Protein AF-A0A843HQK8-F1 (afdb_monomer)

Mean predicted aligned error: 9.06 Å

Secondary structure (DSSP, 8-state):
-PPPP-TT--HHHHHHHHHHHHHHHHHHHHHHHTTT-T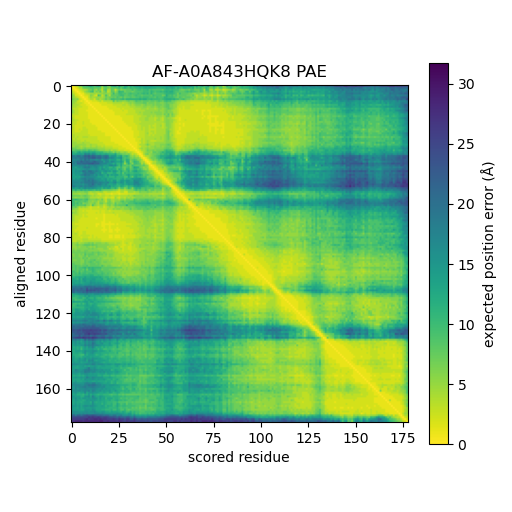TTTHHHHHHHHGGGSS-SS-----SPPPHHHHHHHHHHHHHHHHSGGGSHHHHHHHHHHHHHHHHHHHT-SS--HHHHHHHHHHHHHHSSS--TT-HHHHHHHHHHHHTT--HHHHHHHHTT--SHHHHHHHHHHHHHT-

pLDDT: mean 77.56, std 11.72, range [50.09, 92.94]

Radius of gyration: 19.71 Å; Cα contacts (8 Å, |Δi|>4): 192; chains: 1; bounding box: 44×28×54 Å

Solvent-accessible surface area (backbone atoms only — not comparable to full-atom values): 9950 Å² total; per-residue (Å²): 136,88,83,78,89,61,91,83,52,51,58,68,54,39,37,53,50,36,28,53,46,23,49,56,48,42,50,34,41,52,53,22,40,75,66,76,36,46,73,62,40,31,48,69,45,39,69,53,25,54,77,76,40,96,49,94,64,62,77,63,59,88,69,73,61,59,62,69,57,38,51,51,53,36,54,50,46,49,53,35,70,69,36,47,51,44,36,66,70,39,35,50,51,51,42,48,54,54,50,50,54,49,32,70,75,64,66,55,84,85,67,50,72,66,57,51,49,50,26,53,47,38,22,44,69,40,27,80,68,66,37,87,72,31,71,62,59,51,52,49,51,55,48,31,48,74,68,68,46,58,64,68,64,48,42,62,58,40,35,76,25,56,29,68,68,51,48,53,48,50,47,56,54,63,56,72,77,112

Sequence (178 aa):
MEFKNYSRMSQRELANYRRRLAKTANERLRALERNDMKRFAYEKAQSFLYMTGERTRFTERKGMLDVNAERREIANLEKFLKSKSSTKTGLRKVYKGAYENIKEKYNLENISFEDYLKHIADFDLQSKNNSIGSPIALKMIDRAIGEGIEINDFLTNLSGVKSVKEGYNLIDEMKGNR

Foldseek 3Di:
DDDDDCPPPDQLRLLVLLLVLQVVLQVLLVQCVVVVNNQLSCLLVVVVVVVVPPDSGDDNDSDTDPPVVSVVSSVSSVVSVPQLSSHPNSLLVLLVVLVVVCCVVPVPPPDDSVLSCQLVSLLCRQAVPSARSDPLVVVLLVVLVVLVHDNSVLSVVSSPARHSVSSVVVSVVSSVVD

Nearest PDB structures (foldseek):
  4rgq-assembly1_A  TM=2.324E-01  e=2.140E+00  Methanocaldococcus jannaschii DSM 2661
  4rfl-assembly2_D  TM=2.192E-01  e=2.038E+00  Methanocaldococcus jannaschii DSM 2661

Structure (mmCIF, N/CA/C/O backbone):
data_AF-A0A843HQK8-F1
#
_entry.id   AF-A0A843HQK8-F1
#
loop_
_atom_site.group_PDB
_atom_site.id
_atom_site.type_symbol
_atom_site.label_atom_id
_atom_site.label_alt_id
_atom_site.label_comp_id
_atom_site.label_asym_id
_atom_site.label_entity_id
_atom_site.label_seq_id
_atom_site.pdbx_PDB_ins_code
_atom_site.Cartn_x
_atom_site.Cartn_y
_atom_site.Cartn_z
_atom_site.occupancy
_atom_site.B_iso_or_equiv
_atom_site.auth_seq_id
_atom_site.auth_comp_id
_atom_site.auth_asym_id
_atom_site.auth_atom_id
_atom_site.pdbx_PDB_model_num
ATOM 1 N N . MET A 1 1 ? 12.398 11.378 -5.922 1.00 64.81 1 MET A N 1
ATOM 2 C CA . MET A 1 1 ? 12.648 10.604 -7.159 1.00 64.81 1 MET A CA 1
ATOM 3 C C . MET A 1 1 ? 11.897 11.302 -8.268 1.00 64.81 1 MET A C 1
ATOM 5 O O . MET A 1 1 ? 10.682 11.406 -8.166 1.00 64.81 1 MET A O 1
ATOM 9 N N . GLU A 1 2 ? 12.612 11.811 -9.263 1.00 77.06 2 GLU A N 1
ATOM 10 C CA . GLU A 1 2 ? 12.007 12.451 -10.432 1.00 77.06 2 GLU A CA 1
ATOM 11 C C . GLU A 1 2 ? 11.730 11.413 -11.521 1.00 77.06 2 GLU A C 1
ATOM 13 O O . GLU A 1 2 ? 12.547 10.522 -11.781 1.00 77.06 2 GLU A O 1
ATOM 18 N N . PHE A 1 3 ? 10.553 11.511 -12.135 1.00 83.69 3 PHE A N 1
ATOM 19 C CA . PHE A 1 3 ? 10.130 10.632 -13.220 1.00 83.69 3 PHE A CA 1
ATOM 20 C C . PHE A 1 3 ? 10.438 11.287 -14.562 1.00 83.69 3 PHE A C 1
ATOM 22 O O . PHE A 1 3 ? 10.237 12.487 -14.734 1.00 83.69 3 PHE A O 1
ATOM 29 N N . LYS A 1 4 ? 10.963 10.503 -15.505 1.00 83.00 4 LYS A N 1
ATOM 30 C CA . LYS A 1 4 ? 11.368 11.015 -16.817 1.00 83.00 4 LYS A CA 1
ATOM 31 C C . LYS A 1 4 ? 10.176 11.002 -17.766 1.00 83.00 4 LYS A C 1
ATOM 33 O O . LYS A 1 4 ? 9.409 10.048 -17.765 1.00 83.00 4 LYS A O 1
ATOM 38 N N . ASN A 1 5 ? 10.075 11.993 -18.649 1.00 84.88 5 ASN A N 1
ATOM 39 C CA . ASN A 1 5 ? 9.192 11.879 -19.808 1.00 84.88 5 ASN A CA 1
ATOM 40 C C . ASN A 1 5 ? 9.765 10.820 -20.768 1.00 84.88 5 ASN A C 1
ATOM 42 O O . ASN A 1 5 ? 10.868 10.982 -21.287 1.00 84.88 5 ASN A O 1
ATOM 46 N N . TYR A 1 6 ? 9.027 9.731 -20.984 1.00 87.19 6 TYR A N 1
ATOM 47 C CA . TYR A 1 6 ? 9.454 8.584 -21.794 1.00 87.19 6 TYR A CA 1
ATOM 48 C C . TYR A 1 6 ? 8.722 8.475 -23.144 1.00 87.19 6 TYR A C 1
ATOM 50 O O . TYR A 1 6 ? 8.873 7.485 -23.858 1.00 87.19 6 TYR A O 1
ATOM 58 N N . SER A 1 7 ? 7.952 9.497 -23.533 1.00 82.94 7 SER A N 1
ATOM 59 C CA . SER A 1 7 ? 7.213 9.521 -24.809 1.00 82.94 7 SER A CA 1
ATOM 60 C C . SER A 1 7 ? 8.117 9.423 -26.044 1.00 82.94 7 SER A C 1
ATOM 62 O O . SER A 1 7 ? 7.705 8.854 -27.053 1.00 82.94 7 SER A O 1
ATOM 64 N N . ARG A 1 8 ? 9.356 9.922 -25.953 1.00 87.75 8 ARG A N 1
ATOM 65 C CA . ARG A 1 8 ? 10.346 9.947 -27.046 1.00 87.75 8 ARG A CA 1
ATOM 66 C C . ARG A 1 8 ? 11.496 8.947 -26.877 1.00 87.75 8 ARG A C 1
ATOM 68 O O . ARG A 1 8 ? 12.433 8.975 -27.662 1.00 87.75 8 ARG A O 1
ATOM 75 N N . MET A 1 9 ? 11.451 8.094 -25.852 1.00 91.00 9 MET A N 1
ATOM 76 C CA . MET A 1 9 ? 12.498 7.095 -25.625 1.00 91.00 9 MET A CA 1
ATOM 77 C C . MET A 1 9 ? 12.422 5.980 -26.669 1.00 91.00 9 MET A C 1
ATOM 79 O O . MET A 1 9 ? 11.336 5.487 -26.986 1.00 91.00 9 MET A O 1
ATOM 83 N N . SER A 1 10 ? 13.583 5.538 -27.144 1.00 91.56 10 SER A N 1
ATOM 84 C CA . SER A 1 10 ? 13.716 4.301 -27.911 1.00 91.56 10 SER A CA 1
ATOM 85 C C . SER A 1 10 ? 13.286 3.089 -27.078 1.00 91.56 10 SER A C 1
ATOM 87 O O . SER A 1 10 ? 13.291 3.110 -25.845 1.00 91.56 10 SER A O 1
ATOM 89 N N . GLN A 1 11 ? 12.964 1.980 -27.742 1.00 89.69 11 GLN A N 1
ATOM 90 C CA . GLN A 1 11 ? 12.578 0.732 -27.073 1.00 89.69 11 GLN A CA 1
ATOM 91 C C . GLN A 1 11 ? 13.649 0.238 -26.083 1.00 89.69 11 GLN A C 1
ATOM 93 O O . GLN A 1 11 ? 13.328 -0.214 -24.983 1.00 89.69 11 GLN A O 1
ATOM 98 N N . ARG A 1 12 ? 14.934 0.398 -26.426 1.00 89.69 12 ARG A N 1
ATOM 99 C CA . ARG A 1 12 ? 16.058 0.052 -25.545 1.00 89.69 12 ARG A CA 1
ATOM 100 C C . ARG A 1 12 ? 16.123 0.954 -24.311 1.00 89.69 12 ARG A C 1
ATOM 102 O O . ARG A 1 12 ? 16.392 0.473 -23.209 1.00 89.69 12 ARG A O 1
ATOM 109 N N . GLU A 1 13 ? 15.878 2.252 -24.474 1.00 91.38 13 GLU A N 1
ATOM 110 C CA . GLU A 1 13 ? 15.817 3.196 -23.353 1.00 91.38 13 GLU A CA 1
ATOM 111 C C . GLU A 1 13 ? 14.622 2.915 -22.441 1.00 91.38 13 GLU A C 1
ATOM 113 O O . GLU A 1 13 ? 14.784 2.927 -21.219 1.00 91.38 13 GLU A O 1
ATOM 118 N N . LEU A 1 14 ? 13.463 2.580 -23.017 1.00 91.44 14 LEU A N 1
ATOM 119 C CA . LEU A 1 14 ? 12.276 2.163 -22.271 1.00 91.44 14 LEU A CA 1
ATOM 120 C C . LEU A 1 14 ? 12.560 0.912 -21.431 1.00 91.44 14 LEU A C 1
ATOM 122 O O . LEU A 1 14 ? 12.351 0.943 -20.219 1.00 91.44 14 LEU A O 1
ATOM 126 N N . ALA A 1 15 ? 13.138 -0.134 -22.026 1.00 90.94 15 ALA A N 1
ATOM 127 C CA . ALA A 1 15 ? 13.473 -1.369 -21.314 1.00 90.94 15 ALA A CA 1
ATOM 128 C C . ALA A 1 15 ? 14.449 -1.131 -20.148 1.00 90.94 15 ALA A C 1
ATOM 130 O O . ALA A 1 15 ? 14.259 -1.644 -19.037 1.00 90.94 15 ALA A O 1
ATOM 131 N N . ASN A 1 16 ? 15.476 -0.302 -20.363 1.00 91.31 16 ASN A N 1
ATOM 132 C CA . ASN A 1 16 ? 16.418 0.086 -19.312 1.00 91.31 16 ASN A CA 1
ATOM 133 C C . ASN A 1 16 ? 15.739 0.902 -18.207 1.00 91.31 16 ASN A C 1
ATOM 135 O O . ASN A 1 16 ? 15.991 0.671 -17.018 1.00 91.31 16 ASN A O 1
ATOM 139 N N . TYR A 1 17 ? 14.868 1.844 -18.579 1.00 92.94 17 TYR A N 1
ATOM 140 C CA . TYR A 1 17 ? 14.161 2.680 -17.619 1.00 92.94 17 TYR A CA 1
ATOM 141 C C . TYR A 1 17 ? 13.187 1.861 -16.771 1.00 92.94 17 TYR A C 1
ATOM 143 O O . TYR A 1 17 ? 13.241 1.936 -15.540 1.00 92.94 17 TYR A O 1
ATOM 151 N N . ARG A 1 18 ? 12.385 1.004 -17.409 1.00 92.00 18 ARG A N 1
ATOM 152 C CA . ARG A 1 18 ? 11.487 0.050 -16.756 1.00 92.00 18 ARG A CA 1
ATOM 153 C C . ARG A 1 18 ? 12.233 -0.821 -15.754 1.00 92.00 18 ARG A C 1
ATOM 155 O O . ARG A 1 18 ? 11.825 -0.912 -14.599 1.00 92.00 18 ARG A O 1
ATOM 162 N N . ARG A 1 19 ? 13.365 -1.414 -16.153 1.00 91.44 19 ARG A N 1
ATOM 163 C CA . ARG A 1 19 ? 14.182 -2.261 -15.268 1.00 91.44 19 ARG A CA 1
ATOM 164 C C . ARG A 1 19 ? 14.680 -1.501 -14.041 1.00 91.44 19 ARG A C 1
ATOM 166 O O . ARG A 1 19 ? 14.669 -2.048 -12.940 1.00 91.44 19 ARG A O 1
ATOM 173 N N . ARG A 1 20 ? 15.108 -0.247 -14.210 1.00 92.81 20 ARG A N 1
ATOM 174 C CA . ARG A 1 20 ? 15.528 0.606 -13.089 1.00 92.81 20 ARG A CA 1
ATOM 175 C C . ARG A 1 20 ? 14.375 0.870 -12.121 1.00 92.81 20 ARG A C 1
ATOM 177 O O . ARG A 1 20 ? 14.565 0.732 -10.918 1.00 92.81 20 ARG A O 1
ATOM 184 N N . LEU A 1 21 ? 13.192 1.208 -12.632 1.00 92.19 21 LEU A N 1
ATOM 185 C CA . LEU A 1 21 ? 12.008 1.419 -11.796 1.00 92.19 21 LEU A CA 1
ATOM 186 C C . LEU A 1 21 ? 11.583 0.131 -11.075 1.00 92.19 21 LEU A C 1
ATOM 188 O O . LEU A 1 21 ? 11.276 0.182 -9.887 1.00 92.19 21 LEU A O 1
ATOM 192 N N . ALA A 1 22 ? 11.626 -1.019 -11.755 1.00 90.69 22 ALA A N 1
ATOM 193 C CA . ALA A 1 22 ? 11.311 -2.321 -11.167 1.00 90.69 22 ALA A CA 1
ATOM 194 C C . ALA A 1 22 ? 12.230 -2.659 -9.984 1.00 90.69 22 ALA A C 1
ATOM 196 O O . ALA A 1 22 ? 11.738 -3.085 -8.941 1.00 90.69 22 ALA A O 1
ATOM 197 N N . LYS A 1 23 ? 13.537 -2.386 -10.100 1.00 92.62 23 LYS A N 1
ATOM 198 C CA . LYS A 1 23 ? 14.494 -2.543 -8.992 1.00 92.62 23 LYS A CA 1
ATOM 199 C C . LYS A 1 23 ? 14.113 -1.700 -7.780 1.00 92.62 23 LYS A C 1
ATOM 201 O O . LYS A 1 23 ? 13.952 -2.240 -6.690 1.00 92.62 23 LYS A O 1
ATOM 206 N N . THR A 1 24 ? 13.896 -0.399 -7.971 1.00 90.75 24 THR A N 1
ATOM 207 C CA . THR A 1 24 ? 13.505 0.491 -6.866 1.00 90.75 24 THR A CA 1
ATOM 208 C C . THR A 1 24 ? 12.160 0.087 -6.257 1.00 90.75 24 THR A C 1
ATOM 210 O O . THR A 1 24 ? 11.978 0.148 -5.041 1.00 90.75 24 THR A O 1
ATOM 213 N N . ALA A 1 25 ? 11.207 -0.351 -7.081 1.00 89.31 25 ALA A N 1
ATOM 214 C CA . ALA A 1 25 ? 9.921 -0.841 -6.602 1.00 89.31 25 ALA A CA 1
ATOM 215 C C . ALA A 1 25 ? 10.095 -2.097 -5.732 1.00 89.31 25 ALA A C 1
ATOM 217 O O . ALA A 1 25 ? 9.546 -2.163 -4.633 1.00 89.31 25 ALA A O 1
ATOM 218 N N . ASN A 1 26 ? 10.926 -3.047 -6.166 1.00 88.31 26 ASN A N 1
ATOM 219 C CA . ASN A 1 26 ? 11.247 -4.251 -5.402 1.00 88.31 26 ASN A CA 1
ATOM 220 C C . ASN A 1 26 ? 12.021 -3.946 -4.109 1.00 88.31 26 ASN A C 1
ATOM 222 O O . ASN A 1 26 ? 11.775 -4.592 -3.093 1.00 88.31 26 ASN A O 1
ATOM 226 N N . GLU A 1 27 ? 12.914 -2.955 -4.098 1.00 89.44 27 GLU A N 1
ATOM 227 C CA . GLU A 1 27 ? 13.590 -2.489 -2.878 1.00 89.44 27 GLU A CA 1
ATOM 228 C C . GLU A 1 27 ? 12.600 -1.925 -1.856 1.00 89.44 27 GLU A C 1
ATOM 230 O O . GLU A 1 27 ? 12.682 -2.252 -0.670 1.00 89.44 27 GLU A O 1
ATOM 235 N N . ARG A 1 28 ? 11.628 -1.126 -2.311 1.00 86.44 28 ARG A N 1
ATOM 236 C CA . ARG A 1 28 ? 10.552 -0.605 -1.458 1.00 86.44 28 ARG A CA 1
ATOM 237 C C . ARG A 1 28 ? 9.660 -1.710 -0.913 1.00 86.44 28 ARG A C 1
ATOM 239 O O . ARG A 1 28 ? 9.379 -1.703 0.283 1.00 86.44 28 ARG A O 1
ATOM 246 N N . LEU A 1 29 ? 9.288 -2.681 -1.750 1.00 82.88 29 LEU A N 1
ATOM 247 C CA . LEU A 1 29 ? 8.585 -3.881 -1.296 1.00 82.88 29 LEU A CA 1
ATOM 248 C C . LEU A 1 29 ? 9.398 -4.584 -0.202 1.00 82.88 29 LEU A C 1
ATOM 250 O O . LEU A 1 29 ? 8.894 -4.738 0.902 1.00 82.88 29 LEU A O 1
ATOM 254 N N . ARG A 1 30 ? 10.685 -4.884 -0.427 1.00 84.88 30 ARG A N 1
ATOM 255 C CA . ARG A 1 30 ? 11.559 -5.507 0.590 1.00 84.88 30 ARG A CA 1
ATOM 256 C C . ARG A 1 30 ? 11.665 -4.698 1.883 1.00 84.88 30 ARG A C 1
ATOM 258 O O . ARG A 1 30 ? 11.781 -5.270 2.962 1.00 84.88 30 ARG A O 1
ATOM 265 N N . ALA A 1 31 ? 11.697 -3.370 1.801 1.00 83.31 31 ALA A N 1
ATOM 266 C CA . ALA A 1 31 ? 11.733 -2.518 2.987 1.00 83.31 31 ALA A CA 1
ATOM 267 C C . ALA A 1 31 ? 10.436 -2.640 3.797 1.00 83.31 31 ALA A C 1
ATOM 269 O O . ALA A 1 31 ? 10.495 -2.796 5.013 1.00 83.31 31 ALA A O 1
ATOM 270 N N . LEU A 1 32 ? 9.283 -2.624 3.132 1.00 78.00 32 LEU A N 1
ATOM 271 C CA . LEU A 1 32 ? 7.987 -2.819 3.780 1.00 78.00 32 LEU A CA 1
ATOM 272 C C . LEU A 1 32 ? 7.863 -4.229 4.366 1.00 78.00 32 LEU A C 1
ATOM 274 O O . LEU A 1 32 ? 7.409 -4.393 5.493 1.00 78.00 32 LEU A O 1
ATOM 278 N N . GLU A 1 33 ? 8.358 -5.235 3.650 1.00 75.25 33 GLU A N 1
ATOM 279 C CA . GLU A 1 33 ? 8.336 -6.619 4.110 1.00 75.25 33 GLU A CA 1
ATOM 280 C C . GLU A 1 33 ? 9.169 -6.867 5.367 1.00 75.25 33 GLU A C 1
ATOM 282 O O . GLU A 1 33 ? 8.783 -7.686 6.192 1.00 75.25 33 GLU A O 1
ATOM 287 N N . ARG A 1 34 ? 10.299 -6.168 5.517 1.00 79.25 34 ARG A N 1
ATOM 288 C CA . ARG A 1 34 ? 11.148 -6.233 6.719 1.00 79.25 34 ARG A CA 1
ATOM 289 C C . ARG A 1 34 ? 10.536 -5.559 7.945 1.00 79.25 34 ARG A C 1
ATOM 291 O O . ARG A 1 34 ? 11.072 -5.705 9.031 1.00 79.25 34 ARG A O 1
ATOM 298 N N . ASN A 1 35 ? 9.473 -4.781 7.767 1.00 69.12 35 ASN A N 1
ATOM 299 C CA . ASN A 1 35 ? 8.788 -4.078 8.850 1.00 69.12 35 ASN A CA 1
ATOM 300 C C . ASN A 1 35 ? 7.425 -4.717 9.156 1.00 69.12 35 ASN A C 1
ATOM 302 O O . ASN A 1 35 ? 6.528 -4.012 9.600 1.00 69.12 35 ASN A O 1
ATOM 306 N N . ASP A 1 36 ? 7.240 -5.993 8.796 1.00 66.44 36 ASP A N 1
ATOM 307 C CA . ASP A 1 36 ? 5.973 -6.737 8.874 1.00 66.44 36 ASP A CA 1
ATOM 308 C C . ASP A 1 36 ? 4.781 -6.065 8.174 1.00 66.44 36 ASP A C 1
ATOM 310 O O . ASP A 1 36 ? 3.646 -6.519 8.232 1.00 66.44 36 ASP A O 1
ATOM 314 N N . MET A 1 37 ? 5.054 -5.061 7.338 1.00 63.91 37 MET A N 1
ATOM 315 C CA . MET A 1 37 ? 4.075 -4.409 6.470 1.00 63.91 37 MET A CA 1
ATOM 316 C C . MET A 1 37 ? 3.941 -5.147 5.131 1.00 63.91 37 MET A C 1
ATOM 318 O O . MET A 1 37 ? 3.524 -4.551 4.132 1.00 63.91 37 MET A O 1
ATOM 322 N N . LYS A 1 38 ? 4.318 -6.441 5.101 1.00 54.41 38 LYS A N 1
ATOM 323 C CA . LYS A 1 38 ? 4.423 -7.285 3.899 1.00 54.41 38 LYS A CA 1
ATOM 324 C C . LYS A 1 38 ? 3.202 -7.118 3.016 1.00 54.41 38 LYS A C 1
ATOM 326 O O . LYS A 1 38 ? 3.344 -6.784 1.855 1.00 54.41 38 LYS A O 1
ATOM 331 N N . ARG A 1 39 ? 2.011 -7.294 3.571 1.00 51.78 39 ARG A N 1
ATOM 332 C CA . ARG A 1 39 ? 0.752 -7.357 2.821 1.00 51.78 39 ARG A CA 1
ATOM 333 C C . ARG A 1 39 ? 0.151 -5.980 2.458 1.00 51.78 39 ARG A C 1
ATOM 335 O O . ARG A 1 39 ? -0.601 -5.920 1.495 1.00 51.78 39 ARG A O 1
ATOM 342 N N . PHE A 1 40 ? 0.565 -4.871 3.091 1.00 53.94 40 PHE A N 1
ATOM 343 C CA . PHE A 1 40 ? 0.174 -3.496 2.693 1.00 53.94 40 PHE A CA 1
ATOM 344 C C . PHE A 1 40 ? 0.994 -2.940 1.538 1.00 53.94 40 PHE A C 1
ATOM 346 O O . PHE A 1 40 ? 0.494 -2.183 0.709 1.00 53.94 40 PHE A O 1
ATOM 353 N N . ALA A 1 41 ? 2.264 -3.342 1.462 1.00 52.47 41 ALA A N 1
ATOM 354 C CA . ALA A 1 41 ? 3.146 -3.029 0.340 1.00 52.47 41 ALA A CA 1
ATOM 355 C C . ALA A 1 41 ? 2.527 -3.429 -0.999 1.00 52.47 41 ALA A C 1
ATOM 357 O O . ALA A 1 41 ? 2.811 -2.849 -2.050 1.00 52.47 41 ALA A O 1
ATOM 358 N N . TYR A 1 42 ? 1.664 -4.434 -0.921 1.00 53.38 42 TYR A N 1
ATOM 359 C CA . TYR A 1 42 ? 1.087 -5.070 -2.055 1.00 53.38 42 TYR A CA 1
ATOM 360 C C . TYR A 1 42 ? -0.205 -4.460 -2.546 1.00 53.38 42 TYR A C 1
ATOM 362 O O . TYR A 1 42 ? -0.424 -4.670 -3.702 1.00 53.38 42 TYR A O 1
ATOM 370 N N . GLU A 1 43 ? -1.030 -3.670 -1.863 1.00 56.41 43 GLU A N 1
ATOM 371 C CA . GLU A 1 43 ? -2.355 -3.322 -2.444 1.00 56.41 43 GLU A CA 1
ATOM 372 C C . GLU A 1 43 ? -2.271 -2.693 -3.860 1.00 56.41 43 GLU A C 1
ATOM 374 O O . GLU A 1 43 ? -2.845 -3.178 -4.840 1.00 56.41 43 GLU A O 1
ATOM 379 N N . LYS A 1 44 ? -1.433 -1.659 -4.009 1.00 59.47 44 LYS A N 1
ATOM 380 C CA . LYS A 1 44 ? -1.172 -1.034 -5.315 1.00 59.47 44 LYS A CA 1
ATOM 381 C C . LYS A 1 44 ? -0.257 -1.883 -6.194 1.00 59.47 44 LYS A C 1
ATOM 383 O O . LYS A 1 44 ? -0.434 -1.876 -7.410 1.00 59.47 44 LYS A O 1
ATOM 388 N N . ALA A 1 45 ? 0.677 -2.633 -5.607 1.00 57.62 45 ALA A N 1
ATOM 389 C CA . ALA A 1 45 ? 1.545 -3.522 -6.373 1.00 57.62 45 ALA A CA 1
ATOM 390 C C . ALA A 1 45 ? 0.801 -4.765 -6.894 1.00 57.62 45 ALA A C 1
ATOM 392 O O . ALA A 1 45 ? 1.045 -5.139 -8.019 1.00 57.62 45 ALA A O 1
ATOM 393 N N . GLN A 1 46 ? -0.142 -5.350 -6.159 1.00 58.62 46 GLN A N 1
ATOM 394 C 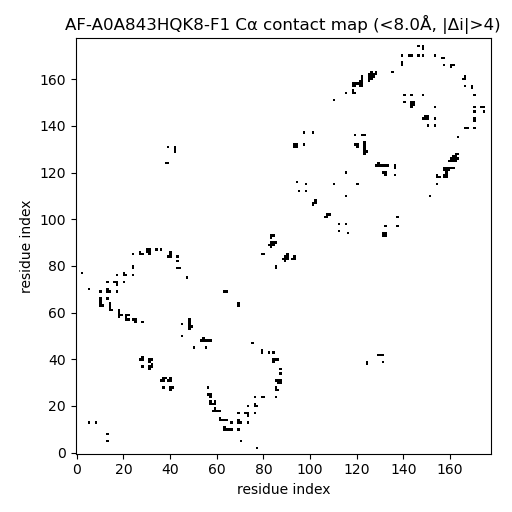CA . GLN A 1 46 ? -0.956 -6.542 -6.421 1.00 58.62 46 GLN A CA 1
ATOM 395 C C . GLN A 1 46 ? -1.952 -6.268 -7.520 1.00 58.62 46 GLN A C 1
ATOM 397 O O . GLN A 1 46 ? -2.060 -7.101 -8.406 1.00 58.62 46 GLN A O 1
ATOM 402 N N . SER A 1 47 ? -2.602 -5.096 -7.530 1.00 56.16 47 SER A N 1
ATOM 403 C CA . SER A 1 47 ? -3.438 -4.708 -8.675 1.00 56.16 47 SER A CA 1
ATOM 404 C C . SER A 1 47 ? -2.678 -4.847 -10.002 1.00 56.16 47 SER A C 1
ATOM 406 O O . SER A 1 47 ? -3.250 -5.262 -10.999 1.00 56.16 47 SER A O 1
ATOM 408 N N . PHE A 1 48 ? -1.365 -4.588 -9.992 1.00 56.97 48 PHE A N 1
ATOM 409 C CA . PHE A 1 48 ? -0.497 -4.770 -11.148 1.00 56.97 48 PHE A CA 1
ATOM 410 C C . PHE A 1 48 ? 0.124 -6.172 -11.234 1.00 56.97 48 PHE A C 1
ATOM 412 O O . PHE A 1 48 ? 0.201 -6.750 -12.312 1.00 56.97 48 PHE A O 1
ATOM 419 N N . LEU A 1 49 ? 0.576 -6.730 -10.113 1.00 57.66 49 LEU A N 1
ATOM 420 C CA . LEU A 1 49 ? 1.255 -8.012 -10.069 1.00 57.66 49 LEU A CA 1
ATOM 421 C C . LEU A 1 49 ? 0.289 -9.120 -10.475 1.00 57.66 49 LEU A C 1
ATOM 423 O O . LEU A 1 49 ? 0.645 -9.831 -11.401 1.00 57.66 49 LEU A O 1
ATOM 427 N N . TYR A 1 50 ? -0.941 -9.164 -9.938 1.00 52.44 50 TYR A N 1
ATOM 428 C CA . TYR A 1 50 ? -1.989 -10.115 -10.343 1.00 52.44 50 TYR A CA 1
ATOM 429 C C . TYR A 1 50 ? -2.319 -10.039 -11.840 1.00 52.44 50 TYR A C 1
ATOM 431 O O . TYR A 1 50 ? -2.515 -11.081 -12.460 1.00 52.44 50 TYR A O 1
ATOM 439 N N . MET A 1 51 ? -2.299 -8.848 -12.460 1.00 50.09 51 MET A N 1
ATOM 440 C CA . MET A 1 51 ? -2.453 -8.721 -13.923 1.00 50.09 51 MET A CA 1
ATOM 441 C C . MET A 1 51 ? -1.318 -9.404 -14.708 1.00 50.09 51 MET A C 1
ATOM 443 O O . MET A 1 51 ? -1.472 -9.692 -15.891 1.00 50.09 51 MET A O 1
ATOM 447 N N . THR A 1 52 ? -0.174 -9.660 -14.068 1.00 52.00 52 THR A N 1
ATOM 448 C CA . THR A 1 52 ? 1.015 -10.309 -14.649 1.00 52.00 52 THR A CA 1
ATOM 449 C C . THR A 1 52 ? 1.246 -11.747 -14.141 1.00 52.00 52 THR A C 1
ATOM 451 O O . THR A 1 52 ? 2.309 -12.327 -14.395 1.00 52.00 52 THR A O 1
ATOM 454 N N . GLY A 1 53 ? 0.259 -12.332 -13.446 1.00 51.62 53 GLY A N 1
ATOM 455 C CA . GLY A 1 53 ? 0.323 -13.628 -12.748 1.00 51.62 53 GLY A CA 1
ATOM 456 C C . GLY A 1 53 ? 0.486 -13.463 -11.232 1.00 51.62 53 GLY A C 1
ATOM 457 O O . GLY A 1 53 ? 0.705 -12.361 -10.761 1.00 51.62 53 GLY A O 1
ATOM 458 N N . GLU A 1 54 ? 0.410 -14.524 -10.430 1.00 56.34 54 GLU A N 1
ATOM 459 C CA . GLU A 1 54 ? 0.546 -14.470 -8.953 1.00 56.34 54 GLU A CA 1
ATOM 460 C C . GLU A 1 54 ? 1.980 -14.136 -8.471 1.00 56.34 54 GLU A C 1
ATOM 462 O O . GLU A 1 54 ? 2.575 -14.795 -7.619 1.00 56.34 54 GLU A O 1
ATOM 467 N N . ARG A 1 55 ? 2.605 -13.115 -9.056 1.00 63.56 55 ARG A N 1
ATOM 468 C CA . ARG A 1 55 ? 3.971 -12.701 -8.768 1.00 63.56 55 ARG A CA 1
ATOM 469 C C . ARG A 1 55 ? 3.985 -11.839 -7.515 1.00 63.56 55 ARG A C 1
ATOM 471 O O . ARG A 1 55 ? 3.168 -10.947 -7.338 1.00 63.56 55 ARG A O 1
ATOM 478 N N . THR A 1 56 ? 4.992 -12.030 -6.676 1.00 68.38 56 THR A N 1
ATOM 479 C CA . THR A 1 56 ? 5.224 -11.193 -5.487 1.00 68.38 56 THR A CA 1
ATOM 480 C C . THR A 1 56 ? 6.196 -10.037 -5.756 1.00 68.38 56 THR A C 1
ATOM 482 O O . THR A 1 56 ? 6.495 -9.263 -4.849 1.00 68.38 56 THR A O 1
ATOM 485 N N . ARG A 1 57 ? 6.739 -9.905 -6.976 1.00 79.12 57 ARG A N 1
ATOM 486 C CA . ARG A 1 57 ? 7.759 -8.905 -7.351 1.00 79.12 57 ARG A CA 1
ATOM 487 C C . ARG A 1 57 ? 7.588 -8.416 -8.783 1.00 79.12 57 ARG A C 1
ATOM 489 O O . ARG A 1 57 ? 7.165 -9.169 -9.659 1.00 79.12 57 ARG A O 1
ATOM 496 N N . PHE A 1 58 ? 7.993 -7.172 -9.035 1.00 83.69 58 PHE A N 1
ATOM 497 C CA . PHE A 1 58 ? 8.058 -6.615 -10.384 1.00 83.69 58 PHE A CA 1
ATOM 498 C C . PHE A 1 58 ? 9.177 -7.293 -11.184 1.00 83.69 58 PHE A C 1
ATOM 500 O O . PHE A 1 58 ? 10.259 -7.568 -10.660 1.00 83.69 58 PHE A O 1
ATOM 507 N N . THR A 1 59 ? 8.934 -7.551 -12.470 1.00 82.38 59 THR A N 1
ATOM 508 C CA . THR A 1 59 ? 9.869 -8.313 -13.309 1.00 82.38 59 THR A CA 1
ATOM 509 C C . THR A 1 59 ? 11.066 -7.458 -13.734 1.00 82.38 59 THR A C 1
ATOM 511 O O . THR A 1 59 ? 10.938 -6.543 -14.546 1.00 82.38 59 THR A O 1
ATOM 514 N N . GLU A 1 60 ? 12.270 -7.816 -13.286 1.00 85.38 60 GLU A N 1
ATOM 515 C CA . GLU A 1 60 ? 13.526 -7.116 -13.623 1.00 85.38 60 GLU A CA 1
ATOM 516 C C . GLU A 1 60 ? 14.203 -7.624 -14.914 1.00 85.38 60 GLU A C 1
ATOM 518 O O . GLU A 1 60 ? 15.418 -7.473 -15.095 1.00 85.38 60 GLU A O 1
ATOM 523 N N . ARG A 1 61 ? 13.427 -8.248 -15.815 1.00 81.69 61 ARG A N 1
ATOM 524 C CA . ARG A 1 61 ? 13.936 -8.869 -17.049 1.00 81.69 61 ARG A CA 1
ATOM 525 C C . ARG A 1 61 ? 14.777 -7.891 -17.870 1.00 81.69 61 ARG A C 1
ATOM 527 O O . ARG A 1 61 ? 14.445 -6.711 -17.958 1.00 81.69 61 ARG A O 1
ATOM 534 N N . LYS A 1 62 ? 15.843 -8.414 -18.484 1.00 77.44 62 LYS A N 1
ATOM 535 C CA . LYS A 1 62 ? 16.707 -7.680 -19.426 1.00 77.44 62 LYS A CA 1
ATOM 536 C C . LYS A 1 62 ? 16.134 -7.627 -20.849 1.00 77.44 62 LYS A C 1
ATOM 538 O O . LYS A 1 62 ? 16.573 -6.793 -21.628 1.00 77.44 62 LYS A O 1
ATOM 543 N N . GLY A 1 63 ? 15.199 -8.521 -21.178 1.00 79.38 63 GLY A N 1
ATOM 544 C CA . GLY A 1 63 ? 14.550 -8.559 -22.487 1.00 79.38 63 GLY A CA 1
ATOM 545 C C . GLY A 1 63 ? 13.670 -7.335 -22.733 1.00 79.38 63 GLY A C 1
ATOM 546 O O . GLY A 1 63 ? 13.100 -6.785 -21.788 1.00 79.38 63 GLY A O 1
ATOM 547 N N . MET A 1 64 ? 13.579 -6.942 -24.001 1.00 85.31 64 MET A N 1
ATOM 548 C CA . MET A 1 64 ? 12.720 -5.856 -24.465 1.00 85.31 64 MET A CA 1
ATOM 549 C C . MET A 1 64 ? 11.315 -6.388 -24.735 1.00 85.31 64 MET A C 1
ATOM 551 O O . MET A 1 64 ? 11.152 -7.481 -25.279 1.00 85.31 64 MET A O 1
ATOM 555 N N . LEU A 1 65 ? 10.310 -5.610 -24.363 1.00 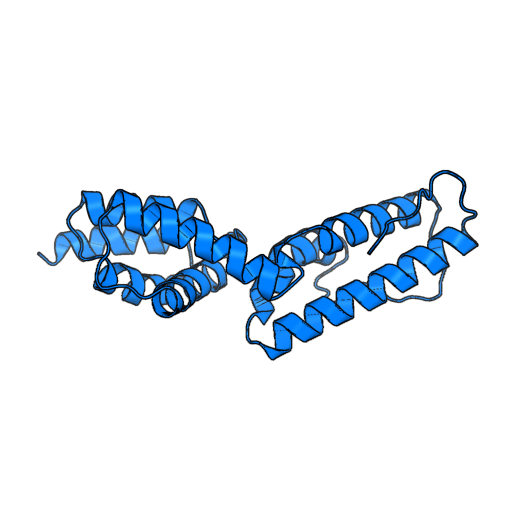84.69 65 LEU A N 1
ATOM 556 C CA . LEU A 1 65 ? 8.933 -5.805 -24.793 1.00 84.69 65 LEU A CA 1
ATOM 557 C C . LEU A 1 65 ? 8.617 -4.890 -25.961 1.00 84.69 65 LE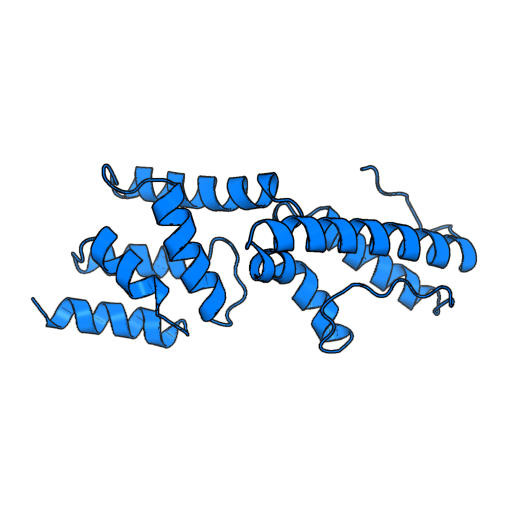U A C 1
ATOM 559 O O . LEU A 1 65 ? 9.351 -3.942 -26.233 1.00 84.69 65 LEU A O 1
ATOM 563 N N . ASP A 1 66 ? 7.479 -5.134 -26.601 1.00 90.12 66 ASP A N 1
ATOM 564 C CA . ASP A 1 66 ? 6.833 -4.127 -27.437 1.00 90.12 66 ASP A CA 1
ATOM 565 C C . ASP A 1 66 ? 6.764 -2.761 -26.716 1.00 90.12 66 ASP A C 1
ATOM 567 O O . ASP A 1 66 ? 6.589 -2.677 -25.497 1.00 90.12 66 ASP A O 1
ATOM 571 N N . VAL A 1 67 ? 6.880 -1.681 -27.489 1.00 87.81 67 VAL A N 1
ATOM 572 C CA . VAL A 1 67 ? 6.927 -0.299 -26.994 1.00 87.81 67 VAL A CA 1
ATOM 573 C C . VAL A 1 67 ? 5.701 0.043 -26.143 1.00 87.81 67 VAL A C 1
ATOM 575 O O . VAL A 1 67 ? 5.842 0.693 -25.103 1.00 87.81 67 VAL A O 1
ATOM 578 N N . ASN A 1 68 ? 4.503 -0.405 -26.529 1.00 87.25 68 ASN A N 1
ATOM 579 C CA . ASN A 1 68 ? 3.295 -0.137 -25.745 1.00 87.25 68 ASN A CA 1
ATOM 580 C C . ASN A 1 68 ? 3.296 -0.935 -24.440 1.00 87.25 68 ASN A C 1
ATOM 582 O O . ASN A 1 68 ? 2.897 -0.413 -23.397 1.00 87.25 68 ASN A O 1
ATOM 586 N N . ALA A 1 69 ? 3.778 -2.178 -24.465 1.00 86.12 69 ALA A N 1
ATOM 587 C CA . ALA A 1 69 ? 3.953 -2.975 -23.256 1.00 86.12 69 ALA A CA 1
ATOM 588 C C . ALA A 1 69 ? 4.978 -2.354 -22.287 1.00 86.12 69 ALA A C 1
ATOM 590 O O . ALA A 1 69 ? 4.671 -2.234 -21.100 1.00 86.12 69 ALA A O 1
ATOM 591 N N . GLU A 1 70 ? 6.129 -1.879 -22.775 1.00 88.25 70 GLU A N 1
ATOM 592 C CA . GLU A 1 70 ? 7.114 -1.162 -21.949 1.00 88.25 70 GLU A CA 1
ATOM 593 C C . GLU A 1 70 ? 6.496 0.078 -21.288 1.00 88.25 70 GLU A C 1
ATOM 595 O O . GLU A 1 70 ? 6.610 0.264 -20.076 1.00 88.25 70 GLU A O 1
ATOM 600 N N . ARG A 1 71 ? 5.785 0.908 -22.063 1.00 89.25 71 ARG A N 1
ATOM 601 C CA . ARG A 1 71 ? 5.123 2.121 -21.554 1.00 89.25 71 ARG A CA 1
ATOM 602 C C . ARG A 1 71 ? 4.082 1.803 -20.483 1.00 89.25 71 ARG A C 1
ATOM 604 O O . ARG A 1 71 ? 4.042 2.485 -19.461 1.00 89.25 71 ARG A O 1
ATOM 611 N N . ARG A 1 72 ? 3.274 0.755 -20.678 1.00 86.62 72 ARG A N 1
ATOM 612 C CA . ARG A 1 72 ? 2.303 0.296 -19.670 1.00 86.62 72 ARG A CA 1
ATOM 613 C C . ARG A 1 72 ? 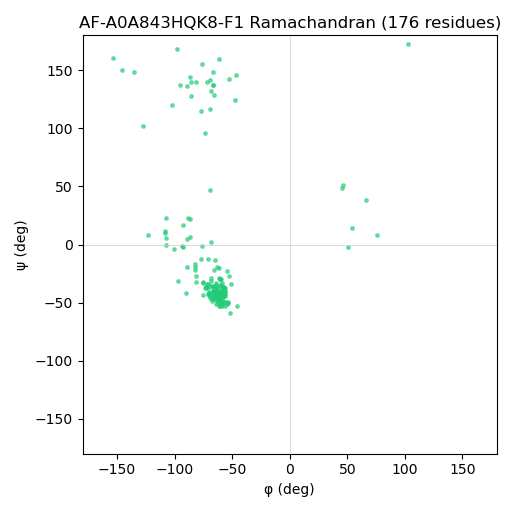2.992 -0.181 -18.393 1.00 86.62 72 ARG A C 1
ATOM 615 O O . ARG A 1 72 ? 2.561 0.197 -17.306 1.00 86.62 72 ARG A O 1
ATOM 622 N N . GLU A 1 73 ? 4.053 -0.985 -18.490 1.00 86.19 73 GLU A N 1
ATOM 623 C CA . GLU A 1 73 ? 4.795 -1.425 -17.298 1.00 86.19 73 GLU A CA 1
ATOM 624 C C . GLU A 1 73 ? 5.435 -0.232 -16.565 1.00 86.19 73 GLU A C 1
ATOM 626 O O . GLU A 1 73 ? 5.327 -0.146 -15.342 1.00 86.19 73 GLU A O 1
ATOM 631 N N . ILE A 1 74 ? 6.031 0.723 -17.292 1.00 90.25 74 ILE A N 1
ATOM 632 C CA . ILE A 1 74 ? 6.596 1.954 -16.715 1.00 90.25 74 ILE A CA 1
ATOM 633 C C . ILE A 1 74 ? 5.517 2.752 -15.981 1.00 90.25 74 ILE A C 1
ATOM 635 O O . ILE A 1 74 ? 5.705 3.069 -14.810 1.00 90.25 74 ILE A O 1
ATOM 639 N N . ALA A 1 75 ? 4.375 3.034 -16.613 1.00 87.44 75 ALA A N 1
ATOM 640 C CA . ALA A 1 75 ? 3.291 3.799 -15.994 1.00 87.44 75 ALA A CA 1
ATOM 641 C C . ALA A 1 75 ? 2.804 3.164 -14.680 1.00 87.44 75 ALA A C 1
ATOM 643 O O . ALA A 1 75 ? 2.579 3.860 -13.687 1.00 87.44 75 ALA A O 1
ATOM 644 N N . ASN A 1 76 ? 2.698 1.836 -14.645 1.00 83.94 76 ASN A N 1
ATOM 645 C CA . ASN A 1 76 ? 2.297 1.112 -13.444 1.00 83.94 76 ASN A CA 1
ATOM 646 C C . ASN A 1 76 ? 3.369 1.142 -12.347 1.00 83.94 76 ASN A C 1
ATOM 648 O O . ASN A 1 76 ? 3.047 1.365 -11.177 1.00 83.94 76 ASN A O 1
ATOM 652 N N . LEU A 1 77 ? 4.642 0.986 -12.717 1.00 88.25 77 LEU A N 1
ATOM 653 C CA . LEU A 1 77 ? 5.765 1.141 -11.792 1.00 88.25 77 LEU A CA 1
ATOM 654 C C . LEU A 1 77 ? 5.805 2.549 -11.195 1.00 88.25 77 LEU A C 1
ATOM 656 O O . LEU A 1 77 ? 5.966 2.698 -9.985 1.00 88.25 77 LEU A O 1
ATOM 660 N N . GLU A 1 78 ? 5.610 3.587 -12.008 1.00 89.06 78 GLU A N 1
ATOM 661 C CA . GLU A 1 78 ? 5.527 4.959 -11.511 1.00 89.06 78 GLU A CA 1
ATOM 662 C C . GLU A 1 78 ? 4.336 5.159 -10.579 1.00 89.06 78 GLU A C 1
ATOM 664 O O . GLU A 1 78 ? 4.492 5.773 -9.527 1.00 89.06 78 GLU A O 1
ATOM 669 N N . LYS A 1 79 ? 3.156 4.632 -10.929 1.00 83.81 79 LYS A N 1
ATOM 670 C CA . LYS A 1 79 ? 1.958 4.707 -10.083 1.00 83.81 79 LYS A CA 1
ATOM 671 C C . LYS A 1 79 ? 2.217 4.088 -8.711 1.00 83.81 79 LYS A C 1
ATOM 673 O O . LYS A 1 79 ? 1.887 4.700 -7.695 1.00 83.81 79 LYS A O 1
ATOM 678 N N . PHE A 1 80 ? 2.863 2.922 -8.669 1.00 83.88 80 PHE A N 1
ATOM 679 C CA . PHE A 1 80 ? 3.294 2.313 -7.415 1.00 83.88 80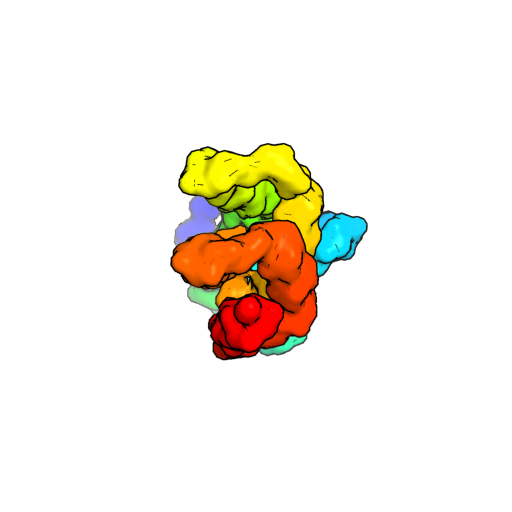 PHE A CA 1
ATOM 680 C C . PHE A 1 80 ? 4.299 3.207 -6.676 1.00 83.88 80 PHE A C 1
ATOM 682 O O . PHE A 1 80 ? 4.059 3.567 -5.527 1.00 83.88 80 PHE A O 1
ATOM 689 N N . LEU A 1 81 ? 5.378 3.643 -7.329 1.00 86.50 81 LEU A N 1
ATOM 690 C CA . LEU A 1 81 ? 6.431 4.461 -6.713 1.00 86.50 81 LEU A CA 1
ATOM 691 C C . LEU A 1 81 ? 5.966 5.865 -6.275 1.00 86.50 81 LEU A C 1
ATOM 693 O O . LEU A 1 81 ? 6.593 6.475 -5.408 1.00 86.50 81 LEU A O 1
ATOM 697 N N . LYS A 1 82 ? 4.883 6.394 -6.845 1.00 85.88 82 LYS A N 1
ATOM 698 C CA . LYS A 1 82 ? 4.246 7.653 -6.422 1.00 85.88 82 LYS A CA 1
ATOM 699 C C . LYS A 1 82 ? 3.303 7.455 -5.234 1.00 85.88 82 LYS A C 1
ATOM 701 O O . LYS A 1 82 ? 3.021 8.411 -4.517 1.00 85.88 82 LYS A O 1
ATOM 706 N N . SER A 1 83 ? 2.815 6.235 -5.003 1.00 79.56 83 SER A N 1
ATOM 707 C CA . SER A 1 83 ? 1.882 5.963 -3.908 1.00 79.56 83 SER A CA 1
ATOM 708 C C . SER A 1 83 ? 2.551 6.145 -2.541 1.00 79.56 83 SER A C 1
ATOM 710 O O . SER A 1 83 ? 3.674 5.684 -2.314 1.00 79.56 83 SER A O 1
ATOM 712 N N . LYS A 1 84 ? 1.844 6.782 -1.597 1.00 77.19 84 LYS A N 1
ATOM 713 C CA . LYS A 1 84 ? 2.304 6.915 -0.202 1.00 77.19 84 LYS A CA 1
ATOM 714 C C . LYS A 1 84 ? 2.534 5.538 0.439 1.00 77.19 84 LYS A C 1
ATOM 716 O O . LYS A 1 84 ? 3.513 5.360 1.161 1.00 77.19 84 LYS A O 1
ATOM 721 N N . SER A 1 85 ? 1.702 4.556 0.090 1.00 74.69 85 SER A N 1
ATOM 722 C CA . SER A 1 85 ? 1.799 3.160 0.533 1.00 74.69 85 SER A CA 1
ATOM 723 C C . SER A 1 85 ? 3.058 2.427 0.054 1.00 74.69 85 SER A C 1
ATOM 725 O O . SER A 1 85 ? 3.389 1.382 0.603 1.00 74.69 85 SER A O 1
ATOM 727 N N . SER A 1 86 ? 3.811 2.969 -0.912 1.00 74.88 86 SER A N 1
ATOM 728 C CA . SER A 1 86 ? 5.091 2.382 -1.338 1.00 74.88 86 SER A CA 1
ATOM 729 C C . SER A 1 86 ? 6.250 2.634 -0.367 1.00 74.88 86 SER A C 1
ATOM 731 O O . SER A 1 86 ? 7.364 2.179 -0.610 1.00 74.88 86 SER A O 1
ATOM 733 N N . THR A 1 87 ? 6.031 3.362 0.731 1.00 80.31 87 THR A N 1
ATOM 734 C CA . THR A 1 87 ? 7.058 3.624 1.752 1.00 80.31 87 THR A CA 1
ATOM 735 C C . THR A 1 87 ? 6.481 3.442 3.149 1.00 80.31 87 THR A C 1
ATOM 737 O O . THR A 1 87 ? 5.315 3.756 3.371 1.00 80.31 87 THR A O 1
ATOM 740 N N . LYS A 1 88 ? 7.304 3.006 4.115 1.00 77.06 88 LYS A N 1
ATOM 741 C CA . LYS A 1 88 ? 6.891 2.846 5.524 1.00 77.06 88 LYS A CA 1
ATOM 742 C C . LYS A 1 88 ? 6.281 4.135 6.080 1.00 77.06 88 LYS A C 1
ATOM 744 O O . LYS A 1 88 ? 5.186 4.129 6.630 1.00 77.06 88 LYS A O 1
ATOM 749 N N . THR A 1 89 ? 6.979 5.255 5.901 1.00 82.06 89 THR A N 1
ATOM 750 C CA . THR A 1 89 ? 6.542 6.562 6.407 1.00 82.06 89 THR A CA 1
ATOM 751 C C . THR A 1 89 ? 5.259 7.032 5.733 1.00 82.06 89 THR A C 1
ATOM 753 O O . THR A 1 89 ? 4.364 7.535 6.405 1.00 82.06 89 THR A O 1
ATOM 756 N N . GLY A 1 90 ? 5.142 6.868 4.413 1.00 79.56 90 GLY A N 1
ATOM 757 C CA . GLY A 1 90 ? 3.933 7.252 3.691 1.00 79.56 90 GLY A CA 1
ATOM 758 C C . GLY A 1 90 ? 2.728 6.391 4.072 1.00 79.56 90 GLY A C 1
ATOM 759 O O . GLY A 1 90 ? 1.649 6.939 4.271 1.00 79.56 90 GLY A O 1
ATOM 760 N N . LEU A 1 91 ? 2.921 5.083 4.256 1.00 76.38 91 LEU A N 1
ATOM 761 C CA . LEU A 1 91 ? 1.884 4.170 4.734 1.00 76.38 91 LEU A CA 1
ATOM 762 C C . LEU A 1 91 ? 1.419 4.545 6.148 1.00 76.38 91 LEU A C 1
ATOM 764 O O . LEU A 1 91 ? 0.223 4.708 6.372 1.00 76.38 91 LEU A O 1
ATOM 768 N N . ARG A 1 92 ? 2.355 4.794 7.075 1.00 78.69 92 ARG A N 1
ATOM 769 C CA . ARG A 1 92 ? 2.025 5.281 8.426 1.00 78.69 92 ARG A CA 1
ATOM 770 C C . ARG A 1 92 ? 1.249 6.596 8.396 1.00 78.69 92 ARG A C 1
ATOM 772 O O . ARG A 1 92 ? 0.318 6.746 9.171 1.00 78.69 92 ARG A O 1
ATOM 779 N N . LYS A 1 93 ? 1.571 7.525 7.487 1.00 82.25 93 LYS A N 1
ATOM 780 C CA . LYS A 1 93 ? 0.807 8.777 7.324 1.00 82.25 93 LYS A CA 1
ATOM 781 C C . LYS A 1 93 ? -0.639 8.541 6.877 1.00 82.25 93 LYS A C 1
ATOM 783 O O . LYS A 1 93 ? -1.510 9.283 7.310 1.00 82.25 93 LYS A O 1
ATOM 788 N N . VAL A 1 94 ? -0.893 7.544 6.025 1.00 78.06 94 VAL A N 1
ATOM 789 C CA . VAL A 1 94 ? -2.262 7.193 5.606 1.00 78.06 94 VAL A CA 1
ATOM 790 C C . VAL A 1 94 ? -3.071 6.704 6.806 1.00 78.06 94 VAL A C 1
ATOM 792 O O . VAL A 1 94 ? -4.132 7.255 7.081 1.00 78.06 94 VAL A O 1
ATOM 795 N N . TYR A 1 95 ? -2.535 5.747 7.567 1.00 76.75 95 TYR A N 1
ATOM 796 C CA . TYR A 1 95 ? -3.206 5.249 8.769 1.00 76.75 95 TYR A CA 1
ATOM 797 C C . TYR A 1 95 ? -3.357 6.318 9.852 1.00 76.75 95 TYR A C 1
ATOM 799 O O . TYR A 1 95 ? -4.392 6.363 10.505 1.00 76.75 95 TYR A O 1
ATOM 807 N N . LYS A 1 96 ? -2.362 7.197 10.025 1.00 83.06 96 LYS A N 1
ATOM 808 C CA . LYS A 1 96 ? -2.419 8.281 11.013 1.00 83.06 96 LYS A CA 1
ATOM 809 C C . LYS A 1 96 ? -3.555 9.254 10.719 1.00 83.06 96 LYS A C 1
ATOM 811 O O . LYS A 1 96 ? -4.274 9.600 11.640 1.00 83.06 96 LYS A O 1
ATOM 816 N N . GLY A 1 97 ? -3.762 9.621 9.452 1.00 81.19 97 GLY A N 1
ATOM 817 C CA . GLY A 1 97 ? -4.896 10.470 9.073 1.00 81.19 97 GLY A CA 1
ATOM 818 C C . GLY A 1 97 ? -6.249 9.799 9.331 1.00 81.19 97 GLY A C 1
ATOM 819 O O . GLY A 1 97 ? -7.165 10.440 9.828 1.00 81.19 97 GLY A O 1
ATOM 820 N N . ALA A 1 98 ? -6.370 8.496 9.054 1.00 76.75 98 ALA A N 1
ATOM 821 C CA . ALA A 1 98 ? -7.589 7.747 9.370 1.00 76.75 98 ALA A CA 1
ATOM 822 C C . ALA A 1 98 ? -7.847 7.681 10.888 1.00 76.75 98 ALA A C 1
ATOM 824 O O . ALA A 1 98 ? -8.965 7.923 11.332 1.00 76.75 98 ALA A O 1
ATOM 825 N N . TYR A 1 99 ? -6.802 7.419 11.673 1.00 82.06 99 TYR A N 1
ATOM 826 C CA . TYR A 1 99 ? -6.854 7.417 13.134 1.00 82.06 99 TYR A CA 1
ATOM 827 C C . TYR A 1 99 ? -7.259 8.780 13.709 1.00 82.06 99 TYR A C 1
ATOM 829 O O . TYR A 1 99 ? -8.140 8.836 14.559 1.00 82.06 99 TYR A O 1
ATOM 837 N N . GLU A 1 100 ? -6.650 9.872 13.235 1.00 84.25 100 GLU A N 1
ATOM 838 C CA . GLU A 1 100 ? -6.959 11.236 13.685 1.00 84.25 100 GLU A CA 1
ATOM 839 C C . GLU A 1 100 ? -8.432 11.581 13.431 1.00 84.25 100 GLU A C 1
ATOM 841 O O . GLU A 1 100 ? -9.097 12.061 14.344 1.00 84.25 100 GLU A O 1
ATOM 846 N N . ASN A 1 101 ? -8.972 11.221 12.260 1.00 80.69 101 ASN A N 1
ATOM 847 C CA . ASN A 1 101 ? -10.385 11.440 11.942 1.00 80.69 101 ASN A CA 1
ATOM 848 C C . ASN A 1 101 ? -11.332 10.699 12.902 1.00 80.69 101 ASN A C 1
ATOM 850 O O . ASN A 1 101 ? -12.346 11.254 13.314 1.00 80.69 101 ASN A O 1
ATOM 854 N N . ILE A 1 102 ? -11.030 9.445 13.256 1.00 75.06 102 ILE A N 1
ATOM 855 C CA . ILE A 1 102 ? -11.865 8.675 14.196 1.00 75.06 102 ILE A CA 1
ATOM 856 C C . ILE A 1 102 ? -11.728 9.244 15.604 1.00 75.06 102 ILE A C 1
ATOM 858 O O . ILE A 1 102 ? -12.727 9.404 16.303 1.00 75.06 102 ILE A O 1
ATOM 862 N N . LYS A 1 103 ? -10.497 9.558 16.016 1.00 81.31 103 LYS A N 1
ATOM 863 C CA . LYS A 1 103 ? -10.225 10.118 17.334 1.00 81.31 103 LYS A CA 1
ATOM 864 C C . LYS A 1 103 ? -10.980 11.426 17.547 1.00 81.31 103 LYS A C 1
ATOM 866 O O . LYS A 1 103 ? -11.593 11.583 18.595 1.00 81.31 103 LYS A O 1
ATOM 871 N N . GLU A 1 104 ? -10.967 12.319 16.561 1.00 81.12 104 GLU A N 1
ATOM 872 C CA . GLU A 1 104 ? -11.711 13.581 16.599 1.00 81.12 104 GLU A CA 1
ATOM 873 C C . GLU A 1 104 ? -13.227 13.347 16.604 1.00 81.12 104 GLU A C 1
ATOM 875 O O . GLU A 1 104 ? -13.940 13.928 17.417 1.00 81.12 104 GLU A O 1
ATOM 880 N N . LYS A 1 105 ? -13.725 12.447 15.747 1.00 77.31 105 LYS A N 1
ATOM 881 C CA . LYS A 1 105 ? -15.164 12.187 15.603 1.00 77.31 105 LYS A CA 1
ATOM 882 C C . LYS A 1 105 ? -15.800 11.522 16.829 1.00 77.31 105 LYS A C 1
ATOM 884 O O . LYS A 1 105 ? -16.978 11.750 17.087 1.00 77.31 105 LYS A O 1
ATOM 889 N N . TYR A 1 106 ? -15.048 10.700 17.560 1.00 72.88 106 TYR A N 1
ATOM 890 C CA . TYR A 1 106 ? -15.580 9.850 18.634 1.00 72.88 106 TYR A CA 1
ATOM 891 C C . TYR A 1 106 ? -14.931 10.069 20.003 1.00 72.88 106 TYR A C 1
ATOM 893 O O . TYR A 1 106 ? -15.201 9.309 20.928 1.00 72.88 106 TYR A O 1
ATOM 901 N N . ASN A 1 107 ? -14.083 11.092 20.136 1.00 71.38 107 ASN A N 1
ATOM 902 C CA . ASN A 1 107 ? -13.313 11.399 21.342 1.00 71.38 107 ASN A CA 1
ATOM 903 C C . ASN A 1 107 ? -12.621 10.162 21.944 1.00 71.38 107 ASN A C 1
ATOM 905 O O . ASN A 1 107 ? -12.771 9.837 23.122 1.00 71.38 107 ASN A O 1
ATOM 909 N N . LEU A 1 108 ? -11.881 9.431 21.107 1.00 68.62 108 LEU A N 1
ATOM 910 C CA . LEU A 1 108 ? -11.175 8.230 21.547 1.00 68.62 108 LEU A CA 1
ATOM 911 C C . LEU A 1 108 ? -9.955 8.617 22.393 1.00 68.62 108 LEU A C 1
ATOM 913 O O . LEU A 1 108 ? -8.884 8.928 21.865 1.00 68.62 108 LEU A O 1
ATOM 917 N N . GLU A 1 109 ? -10.117 8.608 23.713 1.00 67.81 109 GLU A N 1
ATOM 918 C CA . GLU A 1 109 ? -9.040 8.943 24.655 1.00 67.81 109 GLU A CA 1
ATOM 919 C C . GLU A 1 109 ? -8.089 7.762 24.909 1.00 67.81 109 GLU A C 1
ATOM 921 O O . GLU A 1 109 ? -6.899 7.977 25.135 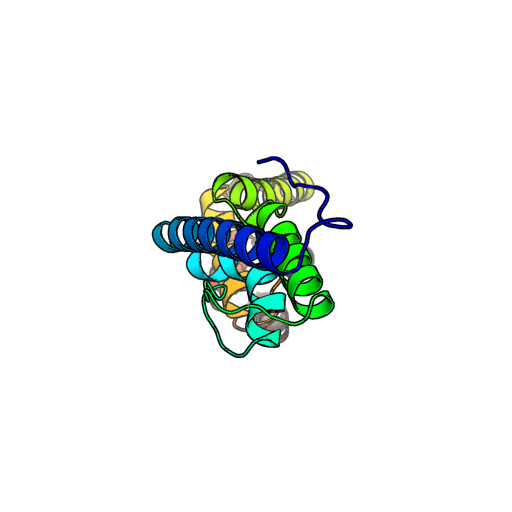1.00 67.81 109 GLU A O 1
ATOM 926 N N . ASN A 1 110 ? -8.575 6.523 24.759 1.00 70.75 110 ASN A N 1
ATOM 927 C CA . ASN A 1 110 ? -7.877 5.318 25.229 1.00 70.75 110 ASN A CA 1
ATOM 928 C C . ASN A 1 110 ? -7.254 4.436 24.134 1.00 70.75 110 ASN A C 1
ATOM 930 O O . ASN A 1 110 ? -6.640 3.426 24.461 1.00 70.75 110 ASN A O 1
ATOM 934 N N . ILE A 1 111 ? -7.374 4.794 22.852 1.00 73.88 111 ILE A N 1
ATOM 935 C CA . ILE A 1 111 ? -6.740 4.035 21.760 1.00 73.88 111 ILE A CA 1
ATOM 936 C C . ILE A 1 111 ? -5.489 4.765 21.310 1.00 73.88 111 ILE A C 1
ATOM 938 O O . ILE A 1 111 ? -5.569 5.900 20.844 1.00 73.88 111 ILE A O 1
ATOM 942 N N . SER A 1 112 ? -4.332 4.112 21.405 1.00 83.50 112 SER A N 1
ATOM 943 C CA . SER A 1 112 ? -3.105 4.648 20.825 1.00 83.50 112 SER A CA 1
AT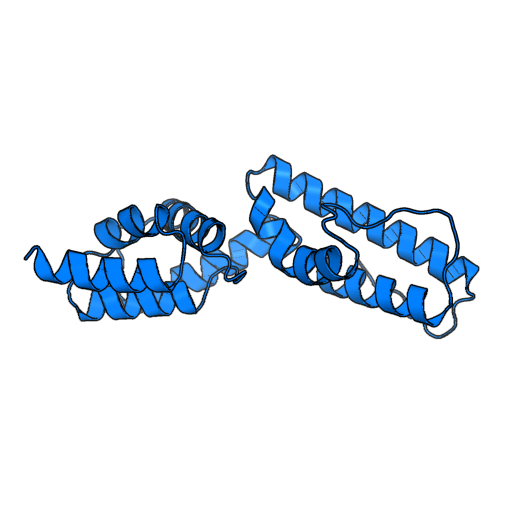OM 944 C C . SER A 1 112 ? -3.094 4.461 19.302 1.00 83.50 112 SER A C 1
ATOM 946 O O . SER A 1 112 ? -3.717 3.552 18.752 1.00 83.50 112 SER A O 1
ATOM 948 N N . PHE A 1 113 ? -2.332 5.299 18.592 1.00 81.81 113 PHE A N 1
ATOM 949 C CA . PHE A 1 113 ? -2.145 5.122 17.149 1.00 81.81 113 PHE A CA 1
ATOM 950 C C . PHE A 1 113 ? -1.543 3.749 16.806 1.00 81.81 113 PHE A C 1
ATOM 952 O O . PHE A 1 113 ? -1.862 3.201 15.755 1.00 81.81 113 PHE A O 1
ATOM 959 N N . GLU A 1 114 ? -0.681 3.194 17.662 1.00 81.50 114 GLU A N 1
ATOM 960 C CA . GLU A 1 114 ? -0.070 1.887 17.402 1.00 81.50 114 GLU A CA 1
ATOM 961 C C . GLU A 1 114 ? -1.075 0.744 17.586 1.00 81.50 114 GLU A C 1
ATOM 963 O O . GLU A 1 114 ? -1.070 -0.186 16.781 1.00 81.50 114 GLU A O 1
ATOM 968 N N . ASP A 1 115 ? -1.985 0.844 18.559 1.00 77.12 115 ASP A N 1
ATOM 969 C CA . ASP A 1 115 ? -3.059 -0.142 18.744 1.00 77.12 115 ASP A CA 1
ATOM 970 C C . ASP A 1 115 ? -4.056 -0.082 17.585 1.00 77.12 115 ASP A C 1
ATOM 972 O O . ASP A 1 115 ? -4.365 -1.103 16.969 1.00 77.12 115 ASP A O 1
ATOM 976 N N . TYR A 1 116 ? -4.479 1.128 17.200 1.00 78.38 116 TYR A N 1
ATOM 977 C CA . TYR A 1 116 ? -5.297 1.332 16.003 1.00 78.38 116 TYR A CA 1
ATOM 978 C C . TYR A 1 116 ? -4.621 0.748 14.761 1.00 78.38 116 TYR A C 1
ATOM 980 O O . TYR A 1 116 ? -5.243 0.009 13.993 1.00 78.38 116 TYR A O 1
ATOM 988 N N . LEU A 1 117 ? -3.337 1.076 14.566 1.00 77.25 117 LEU A N 1
ATOM 989 C CA . LEU A 1 117 ? -2.568 0.597 13.430 1.00 77.25 117 LEU A CA 1
ATOM 990 C C . LEU A 1 117 ? -2.536 -0.924 13.428 1.00 77.25 117 LEU A C 1
ATOM 992 O O . LEU A 1 117 ? -2.764 -1.473 12.368 1.00 77.25 117 LEU A O 1
ATOM 996 N N . LYS A 1 118 ? -2.304 -1.588 14.564 1.00 76.88 118 LYS A N 1
ATOM 997 C CA . LYS A 1 118 ? -2.272 -3.052 14.677 1.00 76.88 118 LYS A CA 1
ATOM 998 C C . LYS A 1 118 ? -3.606 -3.693 14.281 1.00 76.88 118 LYS A C 1
ATOM 1000 O O . LYS A 1 118 ? -3.630 -4.541 13.396 1.00 76.88 118 LYS A O 1
ATOM 1005 N N . HIS A 1 119 ? -4.717 -3.257 14.870 1.00 75.94 119 HIS A N 1
ATOM 1006 C CA . HIS A 1 119 ? -6.020 -3.897 14.655 1.00 75.94 119 HIS A CA 1
ATOM 1007 C C . HIS A 1 119 ? -6.597 -3.646 13.257 1.00 75.94 119 HIS A C 1
ATOM 1009 O O . HIS A 1 119 ? -7.094 -4.569 12.610 1.00 75.94 119 HIS A O 1
ATOM 1015 N N . ILE A 1 120 ? -6.497 -2.411 12.759 1.00 74.69 120 ILE A N 1
ATOM 1016 C CA . ILE A 1 120 ? -7.004 -2.060 11.426 1.00 74.69 120 ILE A CA 1
ATOM 1017 C C . ILE A 1 120 ? -6.084 -2.577 10.335 1.00 74.69 120 ILE A C 1
ATOM 1019 O O . ILE A 1 120 ? -6.573 -3.005 9.290 1.00 74.69 120 ILE A O 1
ATOM 1023 N N . ALA A 1 121 ? -4.773 -2.615 10.594 1.00 66.38 121 ALA A N 1
ATOM 1024 C CA . ALA A 1 121 ? -3.861 -3.386 9.770 1.00 66.38 121 ALA A CA 1
ATOM 1025 C C . ALA A 1 121 ? -4.378 -4.820 9.641 1.00 66.38 121 ALA A C 1
ATOM 1027 O O . ALA A 1 121 ? -4.663 -5.245 8.530 1.00 66.38 121 ALA A O 1
ATOM 1028 N N . ASP A 1 122 ? -4.551 -5.542 10.745 1.00 67.69 122 ASP A N 1
ATOM 1029 C CA . ASP A 1 122 ? -4.929 -6.958 10.723 1.00 67.69 122 ASP A CA 1
ATOM 1030 C C . ASP A 1 122 ? -6.254 -7.229 9.993 1.00 67.69 122 ASP A C 1
ATOM 1032 O O . ASP A 1 122 ? -6.343 -8.179 9.212 1.00 67.69 122 ASP A O 1
ATOM 1036 N N . PHE A 1 123 ? -7.245 -6.352 10.127 1.00 70.69 123 PHE A N 1
ATOM 1037 C CA . PHE A 1 123 ? -8.482 -6.444 9.349 1.00 70.69 123 PHE A CA 1
ATOM 1038 C C . PHE A 1 123 ? -8.276 -6.189 7.845 1.00 70.69 123 PHE A C 1
ATOM 1040 O O . PHE A 1 123 ? -8.711 -6.982 6.999 1.00 70.69 123 PHE A O 1
ATOM 1047 N N . ASP A 1 124 ? -7.577 -5.108 7.482 1.00 67.56 124 ASP A N 1
ATOM 1048 C CA . ASP A 1 124 ? -7.244 -4.797 6.086 1.00 67.56 124 ASP A CA 1
ATOM 1049 C C . ASP A 1 124 ? -6.410 -5.936 5.456 1.00 67.56 124 ASP A C 1
ATOM 1051 O O . ASP A 1 124 ? -6.516 -6.204 4.256 1.00 67.56 124 ASP A O 1
ATOM 1055 N N . LEU A 1 125 ? -5.622 -6.656 6.270 1.00 61.81 125 LEU A N 1
ATOM 1056 C CA . LEU A 1 125 ? -4.820 -7.819 5.877 1.00 61.81 125 LEU A CA 1
ATOM 1057 C C . LEU A 1 125 ? -5.633 -9.074 5.589 1.00 61.81 125 LEU A C 1
ATOM 1059 O O . LEU A 1 125 ? -5.199 -9.904 4.779 1.00 61.81 125 LEU A O 1
ATOM 1063 N N . GLN A 1 126 ? -6.730 -9.271 6.307 1.00 64.81 126 GLN A N 1
ATOM 1064 C CA . GLN A 1 126 ? -7.504 -10.504 6.253 1.00 64.81 126 GLN A CA 1
ATOM 1065 C C . GLN A 1 126 ? -8.700 -10.391 5.308 1.00 64.81 126 GLN A C 1
ATOM 1067 O O . GLN A 1 126 ? -9.022 -11.368 4.635 1.00 64.81 126 GLN A O 1
ATOM 1072 N N . SER A 1 127 ? -9.291 -9.202 5.167 1.00 58.22 127 SER A N 1
ATOM 1073 C CA . SER A 1 127 ? -10.600 -9.003 4.532 1.00 58.22 127 SER A CA 1
ATOM 1074 C C . SER A 1 127 ? -10.687 -9.246 3.014 1.00 58.22 127 SER A C 1
ATOM 1076 O O . SER A 1 127 ? -11.757 -9.036 2.443 1.00 58.22 127 SER A O 1
ATOM 1078 N N . LYS A 1 128 ? -9.609 -9.665 2.325 1.00 57.72 128 LYS A N 1
ATOM 1079 C CA . LYS A 1 128 ? -9.475 -9.778 0.844 1.00 57.72 128 LYS A CA 1
ATOM 1080 C C . LYS A 1 128 ? -9.872 -8.523 0.041 1.00 57.72 128 LYS A C 1
ATOM 1082 O O . LYS A 1 128 ? -9.713 -8.510 -1.177 1.00 57.72 128 LYS A O 1
ATOM 1087 N N . ASN A 1 129 ? -10.344 -7.465 0.698 1.00 54.50 129 ASN A N 1
ATOM 1088 C CA . ASN A 1 129 ? -10.921 -6.282 0.074 1.00 54.50 129 ASN A CA 1
ATOM 1089 C C . ASN A 1 129 ? -9.895 -5.194 -0.249 1.00 54.50 129 ASN A C 1
ATOM 1091 O O . ASN A 1 129 ? -10.279 -4.156 -0.779 1.00 54.50 129 ASN A O 1
ATOM 1095 N N . ASN A 1 130 ? -8.601 -5.463 -0.028 1.00 51.72 130 ASN A N 1
ATOM 1096 C CA . ASN A 1 130 ? -7.482 -4.710 -0.600 1.00 51.72 130 ASN A CA 1
ATOM 1097 C C . ASN A 1 130 ? -7.664 -3.185 -0.503 1.00 51.72 130 ASN A C 1
ATOM 1099 O O . ASN A 1 130 ? -7.509 -2.472 -1.493 1.00 51.72 130 ASN A O 1
ATOM 1103 N N . SER A 1 131 ? -8.013 -2.676 0.675 1.00 55.06 131 SER A N 1
ATOM 1104 C CA . SER A 1 131 ? -8.172 -1.241 0.903 1.00 55.06 131 SER A CA 1
ATOM 1105 C C . SER A 1 131 ? -7.334 -0.836 2.105 1.00 55.06 131 SER A C 1
ATOM 1107 O O . SER A 1 131 ? -7.737 -1.098 3.228 1.00 55.06 131 SER A O 1
ATOM 110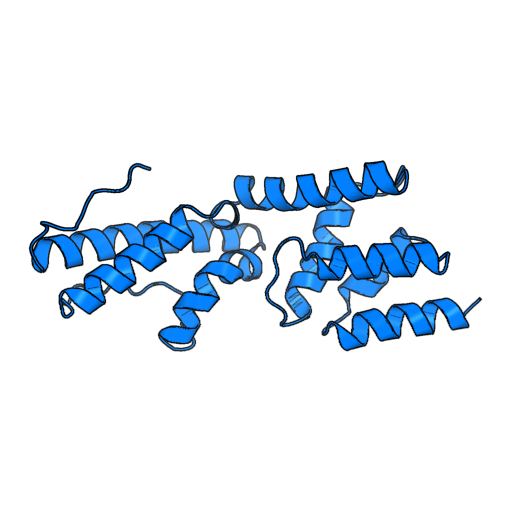9 N N . ILE A 1 132 ? -6.170 -0.231 1.876 1.00 51.41 132 ILE A N 1
ATOM 1110 C CA . ILE A 1 132 ? -5.305 0.318 2.925 1.00 51.41 132 ILE A CA 1
ATOM 1111 C C . ILE A 1 132 ? -6.010 1.487 3.615 1.00 51.41 132 ILE A C 1
ATOM 1113 O O . ILE A 1 132 ? -6.409 2.446 2.947 1.00 51.41 132 ILE A O 1
ATOM 1117 N N . GLY A 1 133 ? -6.079 1.447 4.948 1.00 53.72 133 GLY A N 1
ATOM 1118 C CA . GLY A 1 133 ? -6.750 2.481 5.738 1.00 53.72 133 GLY A CA 1
ATOM 1119 C C . GLY A 1 133 ? -8.253 2.476 5.477 1.00 53.72 133 GLY A C 1
ATOM 1120 O O . GLY A 1 133 ? -8.846 3.543 5.312 1.00 53.72 133 GLY A O 1
ATOM 1121 N N . SER A 1 134 ? -8.822 1.276 5.319 1.00 62.00 134 SER A N 1
ATOM 1122 C CA . SER A 1 134 ? -10.093 1.041 4.643 1.00 62.00 134 SER A CA 1
ATOM 1123 C C . SER A 1 134 ? -11.218 1.980 5.085 1.00 62.00 134 SER A C 1
ATOM 1125 O O . SER A 1 134 ? -11.630 1.952 6.246 1.00 62.00 134 SER A O 1
ATOM 1127 N N . PRO A 1 135 ? -11.846 2.706 4.142 1.00 67.12 135 PRO A N 1
ATOM 1128 C CA . PRO A 1 135 ? -13.136 3.347 4.378 1.00 67.12 135 PRO A CA 1
ATOM 1129 C C . PRO A 1 135 ? -14.213 2.372 4.875 1.00 67.12 135 PRO A C 1
ATOM 1131 O O . PRO A 1 135 ? -15.185 2.801 5.484 1.00 67.12 135 PRO A O 1
ATOM 1134 N N . ILE A 1 136 ? -14.073 1.068 4.610 1.00 72.81 136 ILE A N 1
ATOM 1135 C CA . ILE A 1 136 ? -14.996 0.045 5.108 1.00 72.81 136 ILE A CA 1
ATOM 1136 C C . ILE A 1 136 ? -14.744 -0.227 6.589 1.00 72.81 136 ILE A C 1
ATOM 1138 O O . ILE A 1 136 ? -15.708 -0.263 7.344 1.00 72.81 136 ILE A O 1
ATOM 1142 N N . ALA A 1 137 ? -13.484 -0.343 7.017 1.00 74.06 137 ALA A N 1
ATOM 1143 C CA . ALA A 1 137 ? -13.157 -0.447 8.439 1.00 74.06 137 ALA A CA 1
ATOM 1144 C C . ALA A 1 137 ? -13.667 0.785 9.206 1.00 74.06 137 ALA A C 1
ATOM 1146 O O . ALA A 1 137 ? -14.282 0.642 10.256 1.00 74.06 137 ALA A O 1
ATOM 1147 N N . LEU A 1 138 ? -13.533 1.982 8.619 1.00 76.12 138 LEU A N 1
ATOM 1148 C CA . LEU A 1 138 ? -14.130 3.208 9.163 1.00 76.12 138 LEU A CA 1
ATOM 1149 C C . LEU A 1 138 ? -15.660 3.118 9.268 1.00 76.12 138 LEU A C 1
ATOM 1151 O O . LEU A 1 138 ? -16.219 3.440 10.307 1.00 76.12 138 LEU A O 1
ATOM 1155 N N . LYS A 1 139 ? -16.354 2.634 8.230 1.00 81.88 139 LYS A N 1
ATOM 1156 C CA . LYS A 1 139 ? -17.817 2.437 8.266 1.00 81.88 139 LYS A CA 1
ATOM 1157 C C . LYS A 1 139 ? -18.256 1.394 9.294 1.00 81.88 139 LYS A C 1
ATOM 1159 O O . LYS A 1 139 ? -19.352 1.498 9.836 1.00 81.88 139 LYS A O 1
ATOM 1164 N N . MET A 1 140 ? -17.446 0.364 9.519 1.00 85.00 140 MET A N 1
ATOM 1165 C CA . MET A 1 140 ? -17.705 -0.649 10.538 1.00 85.00 140 MET A CA 1
ATOM 1166 C C . MET A 1 140 ? -17.530 -0.078 11.939 1.00 85.00 140 MET A C 1
ATOM 1168 O O . MET A 1 140 ? -18.401 -0.290 12.771 1.00 85.00 140 MET A O 1
ATOM 1172 N N . ILE A 1 141 ? -16.470 0.701 12.163 1.00 82.50 141 ILE A N 1
ATOM 1173 C CA . ILE A 1 141 ? -16.269 1.466 13.396 1.00 82.50 141 ILE A CA 1
ATOM 1174 C C . ILE A 1 141 ? -17.454 2.407 13.635 1.00 82.50 141 ILE A C 1
ATOM 1176 O O . ILE A 1 141 ? -18.045 2.376 14.710 1.00 82.50 141 ILE A O 1
ATOM 1180 N N . ASP A 1 142 ? -17.854 3.178 12.619 1.00 83.81 142 ASP A N 1
ATOM 1181 C CA . ASP A 1 142 ? -18.993 4.095 12.704 1.00 83.81 142 ASP A CA 1
ATOM 1182 C C . ASP A 1 142 ? -20.280 3.363 13.121 1.00 83.81 142 ASP A C 1
ATOM 1184 O O . ASP A 1 142 ? -21.021 3.847 13.978 1.00 83.81 142 ASP A O 1
ATOM 1188 N N . ARG A 1 143 ? -20.543 2.186 12.534 1.00 86.69 143 ARG A N 1
ATOM 1189 C CA . ARG A 1 143 ? -21.712 1.365 12.872 1.00 86.69 143 ARG A CA 1
ATOM 1190 C C . ARG A 1 143 ? -21.598 0.773 14.274 1.00 86.69 143 ARG A C 1
ATOM 1192 O O . ARG A 1 143 ? -22.565 0.854 15.016 1.00 86.69 143 ARG A O 1
ATOM 1199 N N . ALA A 1 144 ? -20.450 0.209 14.645 1.00 87.00 144 ALA A N 1
ATOM 1200 C CA . ALA A 1 144 ? -20.242 -0.388 15.961 1.00 87.00 144 ALA A CA 1
ATOM 1201 C C . ALA A 1 144 ? -20.481 0.636 17.080 1.00 87.00 144 ALA A C 1
ATOM 1203 O O . ALA A 1 144 ? -21.221 0.359 18.022 1.00 87.00 144 ALA A O 1
ATOM 1204 N N . ILE A 1 145 ? -19.946 1.851 16.920 1.00 84.56 145 ILE A N 1
ATOM 1205 C CA . ILE A 1 145 ? -20.185 2.954 17.856 1.00 84.56 145 ILE A CA 1
ATOM 1206 C C . ILE A 1 145 ? -21.662 3.370 17.854 1.00 84.56 145 ILE A C 1
ATOM 1208 O O . ILE A 1 145 ? -22.225 3.611 18.918 1.00 84.56 145 ILE A O 1
ATOM 1212 N N . GLY A 1 146 ? -22.313 3.423 16.685 1.00 84.75 146 GLY A N 1
ATOM 1213 C CA . GLY A 1 146 ? -23.752 3.699 16.582 1.00 84.75 146 GLY A CA 1
ATOM 1214 C C . GLY A 1 146 ? -24.634 2.670 17.303 1.00 84.75 146 GLY A C 1
ATOM 1215 O O . GLY A 1 146 ? -25.685 3.027 17.824 1.00 84.75 146 GLY A O 1
ATOM 1216 N N . GLU A 1 147 ? -24.180 1.420 17.392 1.00 88.44 147 GLU A N 1
ATOM 1217 C CA . GLU A 1 147 ? -24.811 0.340 18.168 1.00 88.44 147 GLU A CA 1
ATOM 1218 C C . GLU A 1 147 ? -24.352 0.327 19.645 1.00 88.44 147 GLU A C 1
ATOM 1220 O O . GLU A 1 147 ? -24.688 -0.575 20.413 1.00 88.44 147 GLU A O 1
ATOM 1225 N N . GLY A 1 148 ? -23.574 1.332 20.064 1.00 85.31 148 GLY A N 1
ATOM 1226 C CA . GLY A 1 148 ? -23.078 1.514 21.427 1.00 85.31 148 GLY A CA 1
ATOM 1227 C C . GLY A 1 148 ? -21.925 0.589 21.821 1.00 85.31 148 GLY A C 1
ATOM 1228 O O . GLY A 1 148 ? -21.581 0.537 23.004 1.00 85.31 148 GLY A O 1
ATOM 1229 N N . ILE A 1 149 ? -21.350 -0.171 20.888 1.00 87.88 149 ILE A N 1
ATOM 1230 C CA . ILE A 1 149 ? -20.259 -1.115 21.157 1.00 87.88 149 ILE A CA 1
ATOM 1231 C C . ILE A 1 149 ? -19.002 -0.337 21.559 1.00 87.88 149 ILE A C 1
ATOM 1233 O O . ILE A 1 149 ? -18.676 0.694 20.970 1.00 87.88 149 ILE A O 1
ATOM 1237 N N . GLU A 1 150 ? -18.299 -0.833 22.578 1.00 86.38 150 GLU A N 1
ATOM 1238 C CA . GLU A 1 150 ? -17.036 -0.240 23.009 1.00 86.38 150 GLU A CA 1
ATOM 1239 C C . GLU A 1 150 ? -15.968 -0.460 21.920 1.00 86.38 150 GLU A C 1
ATOM 1241 O O . GLU A 1 150 ? -15.841 -1.534 21.328 1.00 86.38 150 GLU A O 1
ATOM 1246 N N . ILE A 1 151 ? -15.252 0.608 21.580 1.00 80.75 151 ILE A N 1
ATOM 1247 C CA . ILE A 1 151 ? -14.384 0.651 20.405 1.00 80.75 151 ILE A CA 1
ATOM 1248 C C . ILE A 1 151 ? -13.143 -0.242 20.548 1.00 80.75 151 ILE A C 1
ATOM 1250 O O . ILE A 1 151 ? -12.726 -0.837 19.557 1.00 80.75 151 ILE A O 1
ATOM 1254 N N . ASN A 1 152 ? -12.554 -0.367 21.741 1.00 80.69 152 ASN A N 1
ATOM 1255 C CA . ASN A 1 152 ? -11.402 -1.238 21.983 1.00 80.69 152 ASN A CA 1
ATOM 1256 C C . ASN A 1 152 ? -11.798 -2.705 21.829 1.00 80.69 152 ASN A C 1
ATOM 1258 O O . ASN A 1 152 ? -11.089 -3.466 21.160 1.00 80.69 152 ASN A O 1
ATOM 1262 N N . ASP A 1 153 ? -12.949 -3.083 22.380 1.00 84.19 153 ASP A N 1
ATOM 1263 C CA . ASP A 1 153 ? -13.528 -4.413 22.235 1.00 84.19 153 ASP A CA 1
ATOM 1264 C C . ASP A 1 153 ? -13.796 -4.707 20.760 1.00 84.19 153 ASP A C 1
ATOM 1266 O O . ASP A 1 153 ? -13.411 -5.763 20.247 1.00 84.19 153 ASP A O 1
ATOM 1270 N N . PHE A 1 154 ? -14.393 -3.753 20.040 1.00 86.75 154 PHE A N 1
ATOM 1271 C CA . PHE A 1 154 ? -14.654 -3.913 18.615 1.00 86.75 154 PHE A CA 1
ATOM 1272 C C . PHE A 1 154 ? -13.362 -4.081 17.806 1.00 86.75 154 PHE A C 1
ATOM 1274 O O . PHE A 1 154 ? -13.248 -5.035 17.039 1.00 86.75 154 PHE A O 1
ATOM 1281 N N . LEU A 1 155 ? -12.365 -3.208 17.990 1.00 81.00 155 LEU A N 1
ATOM 1282 C CA . LEU A 1 155 ? -11.081 -3.281 17.279 1.00 81.00 155 LEU A CA 1
ATOM 1283 C C . LEU A 1 155 ? -10.333 -4.588 17.569 1.00 81.00 155 LEU A C 1
ATOM 1285 O O . LEU A 1 155 ? -9.766 -5.194 16.654 1.00 81.00 155 LEU A O 1
ATOM 1289 N N . THR A 1 156 ? -10.368 -5.049 18.819 1.00 82.62 156 THR A N 1
ATOM 1290 C CA . THR A 1 156 ? -9.750 -6.316 19.224 1.00 82.62 156 THR A CA 1
ATOM 1291 C C . THR A 1 156 ? -10.353 -7.479 18.445 1.00 82.62 156 THR A C 1
ATOM 1293 O O . THR A 1 156 ? -9.617 -8.246 17.819 1.00 82.62 156 THR A O 1
ATOM 1296 N N . ASN A 1 157 ? -11.684 -7.569 18.395 1.00 84.44 157 ASN A N 1
ATOM 1297 C CA . ASN A 1 157 ? -12.380 -8.635 17.674 1.00 84.44 157 ASN A CA 1
ATOM 1298 C C . ASN A 1 157 ? -12.264 -8.493 16.147 1.00 84.44 157 ASN A C 1
ATOM 1300 O O . ASN A 1 157 ? -12.127 -9.491 15.437 1.00 84.44 157 ASN A O 1
ATOM 1304 N N . LEU A 1 158 ? -12.230 -7.260 15.634 1.00 82.44 158 LEU A N 1
ATOM 1305 C CA . LEU A 1 158 ? -12.108 -6.974 14.204 1.00 82.44 158 LEU A CA 1
ATOM 1306 C C . LEU A 1 158 ? -10.795 -7.512 13.609 1.00 82.44 158 LEU A C 1
ATOM 1308 O O . LEU A 1 158 ? -10.763 -7.902 12.444 1.00 82.44 158 LEU A O 1
ATOM 1312 N N . SER A 1 159 ? -9.724 -7.603 14.404 1.00 73.56 159 SER A N 1
ATOM 1313 C CA . SER A 1 159 ? -8.438 -8.164 13.956 1.00 73.56 159 SER A CA 1
ATOM 1314 C C . SER A 1 159 ? -8.508 -9.638 13.525 1.00 73.56 159 SER A C 1
ATOM 1316 O O . SER A 1 159 ? -7.642 -10.089 12.779 1.00 73.56 159 SER A O 1
ATOM 1318 N N . GLY A 1 160 ? -9.525 -10.396 13.953 1.00 75.06 160 GLY A N 1
ATOM 1319 C CA . GLY A 1 160 ? -9.736 -11.802 13.571 1.00 75.06 160 GLY A CA 1
ATOM 1320 C C . GLY A 1 160 ? -10.653 -12.010 12.359 1.00 75.06 160 GLY A C 1
ATOM 1321 O O . GLY A 1 160 ? -10.888 -13.152 11.955 1.00 75.06 160 GLY A O 1
ATOM 1322 N N . VAL A 1 161 ? -11.197 -10.929 11.802 1.00 80.31 161 VAL A N 1
ATOM 1323 C CA . VAL A 1 161 ? -12.230 -10.964 10.765 1.00 80.31 161 VAL A CA 1
ATOM 1324 C C . VAL A 1 161 ? -11.613 -11.102 9.371 1.00 80.31 161 VAL A C 1
ATOM 1326 O O . VAL A 1 161 ? -10.801 -10.282 8.943 1.00 80.31 161 VAL A O 1
ATOM 1329 N N . LYS A 1 162 ? -12.074 -12.092 8.596 1.00 76.56 162 LYS A N 1
ATOM 1330 C CA . LYS A 1 162 ? -11.514 -12.452 7.279 1.00 76.56 162 LYS A CA 1
ATOM 1331 C C . LYS A 1 162 ? -12.299 -11.924 6.093 1.00 76.56 162 LYS A C 1
ATOM 1333 O O . LYS A 1 162 ? -11.885 -12.099 4.945 1.00 76.56 162 LYS A O 1
ATOM 1338 N N . SER A 1 163 ? -13.431 -11.272 6.324 1.00 77.44 163 SER A N 1
ATOM 1339 C CA . SER A 1 163 ? -14.205 -10.648 5.257 1.00 77.44 163 SER A CA 1
ATOM 1340 C C . SER A 1 163 ? -15.033 -9.477 5.761 1.00 77.44 163 SER A C 1
ATOM 1342 O O . SER A 1 163 ? -15.363 -9.377 6.938 1.00 77.44 163 SER A O 1
ATOM 1344 N N . VAL A 1 164 ? -15.441 -8.602 4.841 1.00 79.00 164 VAL A N 1
ATOM 1345 C CA . VAL A 1 164 ? -16.360 -7.509 5.187 1.00 79.00 164 VAL A CA 1
ATOM 1346 C C . VAL A 1 164 ? -17.693 -8.028 5.725 1.00 79.00 164 VAL A C 1
ATOM 1348 O O . VAL A 1 164 ? -18.261 -7.429 6.629 1.00 79.00 164 VAL A O 1
ATOM 1351 N N . LYS A 1 165 ? -18.174 -9.165 5.211 1.00 83.56 165 LYS A N 1
ATOM 1352 C CA . LYS A 1 165 ? -19.394 -9.800 5.713 1.00 83.56 165 LYS A CA 1
ATOM 1353 C C . LYS A 1 165 ? -19.233 -10.233 7.171 1.00 83.56 165 LYS A C 1
ATOM 1355 O O . LYS A 1 165 ? -20.074 -9.896 7.990 1.00 83.56 165 LYS A O 1
ATOM 1360 N N . GLU A 1 166 ? -18.139 -10.921 7.490 1.00 84.81 166 GLU A N 1
ATOM 1361 C CA . GLU A 1 166 ? -17.828 -11.328 8.867 1.00 84.81 166 GLU A CA 1
ATOM 1362 C C . GLU A 1 166 ? -17.690 -10.122 9.805 1.00 84.81 166 GLU A C 1
ATOM 1364 O O . GLU A 1 166 ? -18.141 -10.189 10.938 1.00 84.81 166 GLU A O 1
ATOM 1369 N N . GLY A 1 167 ? -17.148 -8.996 9.331 1.00 84.88 167 GLY A N 1
ATOM 1370 C CA . GLY A 1 167 ? -17.020 -7.789 10.155 1.00 84.88 167 GLY A CA 1
ATOM 1371 C C . GLY A 1 167 ? -18.361 -7.152 10.503 1.00 84.88 167 GLY A C 1
ATOM 1372 O O . GLY A 1 167 ? -18.536 -6.667 11.614 1.00 84.88 167 GLY A O 1
ATOM 1373 N N . TYR A 1 168 ? -19.333 -7.188 9.587 1.00 87.00 168 TYR A N 1
ATOM 1374 C CA . TYR A 1 168 ? -20.695 -6.757 9.907 1.00 87.00 168 TYR A CA 1
ATOM 1375 C C . TYR A 1 168 ? -21.432 -7.765 10.796 1.00 87.00 168 TYR A C 1
ATOM 1377 O O . TYR A 1 168 ? -22.130 -7.336 11.707 1.00 87.00 168 TYR A O 1
ATOM 1385 N N . ASN A 1 169 ? -21.224 -9.071 10.595 1.00 88.44 169 ASN A N 1
ATOM 1386 C CA . ASN A 1 169 ? -21.768 -10.094 11.493 1.00 88.44 169 ASN A CA 1
ATOM 1387 C C . ASN A 1 169 ? -21.239 -9.927 12.925 1.00 88.44 169 ASN A C 1
ATOM 1389 O O . ASN A 1 169 ? -22.017 -10.016 13.864 1.00 88.44 169 ASN A O 1
ATOM 1393 N N . LEU A 1 170 ? -19.948 -9.614 13.087 1.00 88.50 170 LEU A N 1
ATOM 1394 C CA . LEU A 1 170 ? -19.341 -9.346 14.391 1.00 88.50 170 LEU A CA 1
ATOM 1395 C C . LEU A 1 170 ? -20.067 -8.214 15.135 1.00 88.50 170 LEU A C 1
ATOM 1397 O O . LEU A 1 170 ? -20.318 -8.326 16.329 1.00 88.50 170 LEU A O 1
ATOM 1401 N N . ILE A 1 171 ? -20.430 -7.135 14.435 1.00 89.94 171 ILE A N 1
ATOM 1402 C CA . ILE A 1 171 ? -21.198 -6.028 15.028 1.00 89.94 171 ILE A CA 1
ATOM 1403 C C . ILE A 1 171 ? -22.557 -6.531 15.527 1.00 89.94 171 ILE A C 1
ATOM 1405 O O . ILE A 1 171 ? -22.957 -6.216 16.647 1.00 89.94 171 ILE A O 1
ATOM 1409 N N . ASP A 1 172 ? -23.252 -7.328 14.714 1.00 90.38 172 ASP A N 1
ATOM 1410 C CA . ASP A 1 172 ? -24.572 -7.861 15.056 1.00 90.38 172 ASP A CA 1
ATOM 1411 C C . ASP A 1 172 ? -24.501 -8.859 16.236 1.00 90.38 172 ASP A C 1
ATOM 1413 O O . ASP A 1 172 ? -25.363 -8.841 17.114 1.00 90.38 172 ASP A O 1
ATOM 1417 N N . GLU A 1 173 ? -23.442 -9.669 16.317 1.00 89.25 173 GLU A N 1
ATOM 1418 C CA . GLU A 1 173 ? -23.170 -10.590 17.433 1.00 89.25 173 GLU A CA 1
ATOM 1419 C C . GLU A 1 173 ? -22.848 -9.842 18.736 1.00 89.25 173 GLU A C 1
ATOM 1421 O O . GLU A 1 173 ? -23.388 -10.160 19.796 1.00 89.25 173 GLU A O 1
ATOM 1426 N N . MET A 1 174 ? -22.002 -8.812 18.669 1.00 88.81 174 MET A N 1
ATOM 1427 C CA . MET A 1 174 ? -21.626 -8.002 19.833 1.00 88.81 174 MET A CA 1
ATOM 1428 C C . MET A 1 174 ? -22.793 -7.161 20.364 1.00 88.81 174 MET A C 1
ATOM 1430 O O . MET A 1 174 ? -22.862 -6.902 21.564 1.00 88.81 174 MET A O 1
ATOM 1434 N N . LYS A 1 175 ? -23.730 -6.773 19.493 1.00 84.88 175 LYS A N 1
ATOM 1435 C CA . LYS A 1 175 ? -24.990 -6.137 19.890 1.00 84.88 175 LYS A CA 1
ATOM 1436 C C . LYS A 1 175 ? -25.885 -7.081 20.698 1.00 84.88 175 LYS A C 1
ATOM 1438 O O . LYS A 1 175 ? -26.512 -6.634 21.650 1.00 84.88 175 LYS A O 1
ATOM 1443 N N . GLY A 1 176 ? -25.962 -8.358 20.314 1.00 65.62 176 GLY A N 1
ATOM 1444 C CA . GLY A 1 176 ? -26.848 -9.350 20.937 1.00 65.62 176 GLY A CA 1
ATOM 1445 C C . GLY A 1 176 ? -26.373 -9.906 22.285 1.00 65.62 176 GLY A C 1
ATOM 1446 O O . GLY A 1 176 ? -27.158 -10.548 22.975 1.00 65.62 176 GLY A O 1
ATOM 1447 N N . ASN A 1 177 ? -25.114 -9.665 22.664 1.00 57.25 177 ASN A N 1
ATOM 1448 C CA . ASN A 1 177 ? -24.517 -10.103 23.935 1.00 57.25 177 ASN A CA 1
ATOM 1449 C C . ASN A 1 177 ? -24.616 -9.051 25.063 1.00 57.25 177 ASN A C 1
ATOM 1451 O O . ASN A 1 177 ? -23.884 -9.136 26.051 1.00 57.25 177 ASN A O 1
ATOM 1455 N N . ARG A 1 178 ? -25.493 -8.055 24.912 1.00 53.50 178 ARG A N 1
ATOM 1456 C CA . ARG A 1 178 ? -25.836 -7.050 25.929 1.00 53.50 178 ARG A CA 1
ATOM 1457 C C . ARG A 1 178 ? -27.296 -7.181 26.326 1.00 53.50 178 ARG A C 1
ATOM 1459 O O . ARG A 1 178 ? -27.575 -6.949 27.521 1.00 53.50 178 ARG A O 1
#